Protein AF-0000000075452964 (afdb_homodimer)

Nearest PDB structures (foldseek):
  2h1o-assembly1_A  TM=8.533E-01  e=2.957E-07  Neisseria gonorrhoeae
  2h1c-assembly1_A  TM=8.512E-01  e=3.926E-06  Neisseria gonorrhoeae
  5k8j-assembly1_B  TM=8.376E-01  e=8.429E-06  Caulobacter vibrioides CB15
  8wmm-assembly1_G  TM=7.049E-01  e=5.863E-05  Chryseobacterium
  1o4w-assembly1_A-2  TM=7.006E-01  e=4.586E-04  Archaeoglobus fulgidus

Radius of gyration: 19.54 Å; Cα contacts (8 Å, |Δi|>4): 450; chains: 2; bounding box: 43×62×50 Å

Sequence (272 aa):
MQTIKVVCDTNVISNYLSEKGKPEIKQEVLRIGFEHIAITSVVYMELIRWLSVYKGLTLQQRKAYKDAFNSLKILHLNKEISIRAMENAVKADSVDAADILIATTAMYYDLPLFTDNTKHFKQIKGVKLHTAKKIKMQTIKVVCDTNVISNYLSEKGKPEIKQEVLRIGFEHIAITSVVYMELIRWLSVYKGLTLQQRKAYKDAFNSLKILHLNKEISIRAMENAVKADSVDAADILIATTAMYYDLPLFTDNTKHFKQIKGVKLHTAKKIK

InterPro domains:
  IPR002716 PIN domain [PF01850] (6-125)
  IPR022907 VapC family [MF_00265] (6-131)
  IPR029060 PIN-like domain superfamily [SSF88723] (3-130)
  IPR050556 Type II toxin-antitoxin system RNase [PTHR33653] (4-130)

pLDDT: mean 93.09, std 8.54, range [47.78, 98.88]

Foldseek 3Di:
DQAAAEEEALLLLCLLLDPPHDPLSVVVCVVCDQSNYAYEPLSLVVQVVCLVPDPDDDPVSSVVSNVSSVPHHYQYDDPVLVVVLVVQCVQLVVADSSLSSRQSSCQVVVHAYEYPCVPRNVSRPPHHHDYGDPDD/DQAAAEEEALLLLCLLLDPPHDPLSVVVCVVCDQSNYAYEPLSLVVQVVVLVPDPDDDPVSSVVSNVSSVPHHYQYDDPVLVVVLVVQCVQLVVADSSLSSRQSSCQVVVHAYEDPCVPRNVSRPPHHHDYGDPDD

Secondary structure (DSSP, 8-state):
-----EEEPHHHHHHHHSTT--HHHHHHHHHH-GGGEEEEHHHHHHHHHHHHH--S--HHHHHHHHHHHHHSEEE---HHHHHHHHHHHHHTTTS-HHHHHHHHHHHHTT--EE-S-HHHHTTSTTPPEE------/-----EEEPHHHHHHHHSTT--HHHHHHHHHH-GGGEEEEHHHHHHHHHHHHH--S--HHHHHHHHHHHHHSEEE---HHHHHHHHHHHHHTTTS-HHHHHHHHHHHHTT--EE-S-HHHHTTSTTPPEE------

Solvent-accessible surface area (backbone atoms only — not comparable to full-atom values): 14603 Å² total; per-residue (Å²): 125,78,62,70,63,33,29,41,36,51,66,40,53,54,30,51,73,37,91,85,33,58,63,40,52,39,53,44,47,60,69,67,30,73,74,19,38,26,32,36,42,63,35,50,25,46,49,43,23,47,59,64,66,55,76,91,64,50,72,68,53,48,50,51,51,50,52,54,59,68,68,47,44,71,47,65,47,28,50,67,43,34,54,51,23,44,55,47,23,68,73,21,25,86,45,54,49,67,58,39,47,51,45,34,47,21,45,73,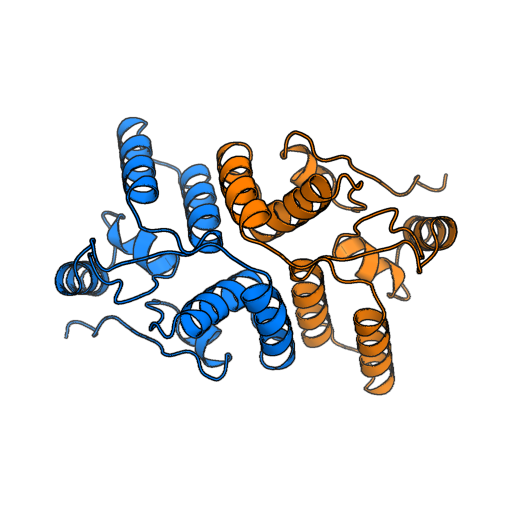71,72,29,33,34,31,39,81,61,56,77,66,52,66,54,40,85,82,54,44,80,35,68,59,65,80,75,126,124,78,61,68,62,33,29,41,36,52,64,41,53,54,29,52,72,37,90,85,32,58,64,37,50,38,51,45,47,60,71,69,30,73,74,18,38,26,31,34,42,62,36,50,26,44,50,44,23,46,58,64,66,54,76,90,63,51,72,68,53,49,49,51,52,50,51,53,60,68,68,46,45,72,47,65,46,27,50,66,44,32,54,51,22,42,55,46,24,67,73,20,24,85,45,54,50,68,60,40,46,51,44,34,46,21,46,73,69,71,30,33,34,30,39,82,60,56,76,66,52,66,54,39,85,82,54,45,78,37,68,59,65,78,75,126

Structure (mmCIF, N/CA/C/O backbone):
data_AF-0000000075452964-model_v1
#
loop_
_entity.id
_entity.type
_entity.pdbx_description
1 polymer 'Ribonuclease VapC'
#
loop_
_atom_site.group_PDB
_atom_site.id
_atom_site.type_symbol
_atom_site.label_atom_id
_atom_site.label_alt_id
_atom_site.label_comp_id
_atom_site.label_asym_id
_atom_site.label_entity_id
_atom_site.label_seq_id
_atom_site.pdbx_PDB_ins_code
_atom_site.Cartn_x
_atom_site.Cartn_y
_atom_site.Cartn_z
_atom_site.occupancy
_atom_site.B_iso_or_equiv
_atom_site.auth_seq_id
_atom_site.auth_comp_id
_atom_site.auth_asym_id
_atom_site.auth_atom_id
_atom_site.pdbx_PDB_model_num
ATOM 1 N N . MET A 1 1 ? -0.052 -13.32 -27.484 1 51.19 1 MET A N 1
ATOM 2 C CA . MET A 1 1 ? 0.191 -12.461 -26.328 1 51.19 1 MET A CA 1
ATOM 3 C C . MET A 1 1 ? -0.362 -13.086 -25.047 1 51.19 1 MET A C 1
ATOM 5 O O . MET A 1 1 ? -1.527 -13.484 -25 1 51.19 1 MET A O 1
ATOM 9 N N . GLN A 1 2 ? 0.441 -13.727 -24.297 1 66.88 2 GLN A N 1
ATOM 10 C CA . GLN A 1 2 ? -0.043 -14.594 -23.219 1 66.88 2 GLN A CA 1
ATOM 11 C C . GLN A 1 2 ? -0.968 -13.828 -22.281 1 66.88 2 GLN A C 1
ATOM 13 O O . GLN A 1 2 ? -0.641 -12.727 -21.828 1 66.88 2 GLN A O 1
ATOM 18 N N . THR A 1 3 ? -2.176 -14.242 -22.516 1 91.5 3 THR A N 1
ATOM 19 C CA . THR A 1 3 ? -3.271 -13.586 -21.828 1 91.5 3 THR A CA 1
ATOM 20 C C . THR A 1 3 ? -3.213 -13.875 -20.328 1 91.5 3 THR A C 1
ATOM 22 O O . THR A 1 3 ? -3.062 -15.031 -19.922 1 91.5 3 THR A O 1
ATOM 25 N N . ILE A 1 4 ? -3.125 -12.875 -19.516 1 96 4 ILE A N 1
ATOM 26 C CA . ILE A 1 4 ? -3.199 -13.016 -18.062 1 96 4 ILE A CA 1
ATOM 27 C C . ILE A 1 4 ? -4.59 -13.5 -17.672 1 96 4 ILE A C 1
ATOM 29 O O . ILE A 1 4 ? -5.602 -12.969 -18.141 1 96 4 ILE A O 1
ATOM 33 N N . LYS A 1 5 ? -4.527 -14.469 -16.75 1 97.31 5 LYS A N 1
ATOM 34 C CA . LYS A 1 5 ? -5.797 -15.07 -16.359 1 97.31 5 LYS A CA 1
ATOM 35 C C . LYS A 1 5 ? -6.137 -14.734 -14.906 1 97.31 5 LYS A C 1
ATOM 37 O O . LYS A 1 5 ? -7.305 -14.781 -14.508 1 97.31 5 LYS A O 1
ATOM 42 N N . VAL A 1 6 ? -5.098 -14.445 -14.109 1 98.25 6 VAL A N 1
ATOM 43 C CA . VAL A 1 6 ? -5.332 -14.25 -12.68 1 98.25 6 VAL A CA 1
ATOM 44 C C . VAL A 1 6 ? -4.277 -13.312 -12.109 1 98.25 6 VAL A C 1
ATOM 46 O O . VAL A 1 6 ? -3.145 -13.266 -12.594 1 98.25 6 VAL A O 1
ATOM 49 N N . VAL A 1 7 ? -4.68 -12.531 -11.172 1 98.56 7 VAL A N 1
ATOM 50 C CA . VAL A 1 7 ? -3.758 -11.781 -10.328 1 98.56 7 VAL A CA 1
ATOM 51 C C . VAL A 1 7 ? -3.496 -12.547 -9.031 1 98.56 7 VAL A C 1
ATOM 53 O O . VAL A 1 7 ? -4.434 -12.945 -8.336 1 98.56 7 VAL A O 1
ATOM 56 N N . CYS A 1 8 ? -2.27 -12.797 -8.711 1 98.19 8 CYS A N 1
ATOM 57 C CA . CYS A 1 8 ? -1.939 -13.578 -7.523 1 98.19 8 CYS A CA 1
ATOM 58 C C . CYS A 1 8 ? -1.511 -12.672 -6.375 1 98.19 8 CYS A C 1
ATOM 60 O O . CYS A 1 8 ? -0.748 -11.727 -6.582 1 98.19 8 CYS A O 1
ATOM 62 N N . ASP A 1 9 ? -2.016 -13 -5.219 1 97.38 9 ASP A N 1
ATOM 63 C CA . ASP A 1 9 ? -1.612 -12.336 -3.982 1 97.38 9 ASP A CA 1
ATOM 64 C C . ASP A 1 9 ? -0.255 -12.844 -3.502 1 97.38 9 ASP A C 1
ATOM 66 O O . ASP A 1 9 ? 0.284 -13.805 -4.055 1 97.38 9 ASP A O 1
ATOM 70 N N . THR A 1 10 ? 0.258 -12.188 -2.539 1 96.06 10 THR A N 1
ATOM 71 C CA . THR A 1 10 ? 1.592 -12.477 -2.023 1 96.06 10 THR A CA 1
ATOM 72 C C . THR A 1 10 ? 1.667 -13.906 -1.497 1 96.06 10 THR A C 1
ATOM 74 O O . THR A 1 10 ? 2.609 -14.641 -1.808 1 96.06 10 THR A O 1
ATOM 77 N N . ASN A 1 11 ? 0.616 -14.305 -0.783 1 93.25 11 ASN A N 1
ATOM 78 C CA . ASN A 1 11 ? 0.645 -15.617 -0.141 1 93.25 11 ASN A CA 1
ATOM 79 C C . ASN A 1 11 ? 0.621 -16.75 -1.168 1 93.25 11 ASN A C 1
ATOM 81 O O . ASN A 1 11 ? 1.124 -17.844 -0.906 1 93.25 11 ASN A O 1
ATOM 85 N N . VAL A 1 12 ? 0.069 -16.484 -2.285 1 95.62 12 VAL A N 1
ATOM 86 C CA . VAL A 1 12 ? 0.037 -17.5 -3.338 1 95.62 12 VAL A CA 1
ATOM 87 C C . VAL A 1 12 ? 1.437 -17.672 -3.918 1 95.62 12 VAL A C 1
ATOM 89 O O . VAL A 1 12 ? 1.916 -18.812 -4.051 1 95.62 12 VAL A O 1
ATOM 92 N N . ILE A 1 13 ? 2.105 -16.609 -4.207 1 94.44 13 ILE A N 1
ATOM 93 C CA . ILE A 1 13 ? 3.42 -16.656 -4.836 1 94.44 13 ILE A CA 1
ATOM 94 C C . ILE A 1 13 ? 4.445 -17.219 -3.854 1 94.44 13 ILE A C 1
ATOM 96 O O . ILE A 1 13 ? 5.238 -18.094 -4.207 1 94.44 13 ILE A O 1
ATOM 100 N N . SER A 1 14 ? 4.418 -16.703 -2.633 1 88.94 14 SER A N 1
ATOM 101 C CA . SER A 1 14 ? 5.359 -17.203 -1.631 1 88.94 14 SER A CA 1
ATOM 102 C C . SER A 1 14 ? 5.16 -18.688 -1.365 1 88.94 14 SER A C 1
ATOM 104 O O . SER A 1 14 ? 6.133 -19.422 -1.197 1 88.94 14 SER A O 1
ATOM 106 N N . ASN A 1 15 ? 3.936 -19.094 -1.351 1 87.94 15 ASN A N 1
ATOM 107 C CA . ASN A 1 15 ? 3.635 -20.5 -1.161 1 87.94 15 ASN A CA 1
ATOM 108 C C . ASN A 1 15 ? 4.133 -21.344 -2.332 1 87.94 15 ASN A C 1
ATOM 110 O O . ASN A 1 15 ? 4.75 -22.391 -2.133 1 87.94 15 ASN A O 1
ATOM 114 N N . TYR A 1 16 ? 3.898 -20.828 -3.439 1 88.75 16 TYR A N 1
ATOM 115 C CA . TYR A 1 16 ? 4.277 -21.547 -4.652 1 88.75 16 TYR A CA 1
ATOM 116 C C . TYR A 1 16 ? 5.789 -21.75 -4.715 1 88.75 16 TYR A C 1
ATOM 118 O O . TYR A 1 16 ? 6.258 -22.828 -5.094 1 88.75 16 TYR A O 1
ATOM 126 N N . LEU A 1 17 ? 6.52 -20.797 -4.246 1 84.38 17 LEU A N 1
ATOM 127 C CA . LEU A 1 17 ? 7.969 -20.828 -4.391 1 84.38 17 LEU A CA 1
ATOM 128 C C . LEU A 1 17 ? 8.625 -21.5 -3.193 1 84.38 17 LEU A C 1
ATOM 130 O O . LEU A 1 17 ? 9.773 -21.938 -3.27 1 84.38 17 LEU A O 1
ATOM 134 N N . SER A 1 18 ? 7.859 -21.562 -2.148 1 81.81 18 SER A N 1
ATOM 135 C CA . SER A 1 18 ? 8.391 -22.188 -0.944 1 81.81 18 SER A CA 1
ATOM 136 C C . SER A 1 18 ? 8.398 -23.719 -1.069 1 81.81 18 SER A C 1
ATOM 138 O O . SER A 1 18 ? 7.469 -24.297 -1.633 1 81.81 18 SER A O 1
ATOM 140 N N . GLU A 1 19 ? 9.398 -24.312 -0.527 1 77.38 19 GLU A N 1
ATOM 141 C CA . GLU A 1 19 ? 9.477 -25.781 -0.524 1 77.38 19 GLU A CA 1
ATOM 142 C C . GLU A 1 19 ? 8.391 -26.375 0.357 1 77.38 19 GLU A C 1
ATOM 144 O O . GLU A 1 19 ? 7.93 -27.5 0.102 1 77.38 19 GLU A O 1
ATOM 149 N N . LYS A 1 20 ? 8.016 -25.672 1.362 1 81.19 20 LYS A N 1
ATOM 150 C CA . LYS A 1 20 ? 7.039 -26.172 2.332 1 81.19 20 LYS A CA 1
ATOM 151 C C . LYS A 1 20 ? 5.641 -25.625 2.025 1 81.19 20 LYS A C 1
ATOM 153 O O . LYS A 1 20 ? 4.758 -25.656 2.887 1 81.19 20 LYS A O 1
ATOM 158 N N . GLY A 1 21 ? 5.492 -25.188 0.834 1 85.94 21 GLY A N 1
ATOM 159 C CA . GLY A 1 21 ? 4.199 -24.609 0.475 1 85.94 21 GLY A CA 1
ATOM 160 C C . GLY A 1 21 ? 3.107 -25.656 0.345 1 85.94 21 GLY A C 1
ATOM 161 O O . GLY A 1 21 ? 3.393 -26.859 0.226 1 85.94 21 GLY A O 1
ATOM 162 N N . LYS A 1 22 ? 1.847 -25.25 0.354 1 91.06 22 LYS A N 1
ATOM 163 C CA . LYS A 1 22 ? 0.683 -26.125 0.206 1 91.06 22 LYS A CA 1
ATOM 164 C C . LYS A 1 22 ? 0.62 -26.719 -1.196 1 91.06 22 LYS A C 1
ATOM 166 O O . LYS A 1 22 ? 0.597 -25.984 -2.189 1 91.06 22 LYS A O 1
ATOM 171 N N . PRO A 1 23 ? 0.482 -27.984 -1.259 1 92.56 23 PRO A N 1
ATOM 172 C CA . PRO A 1 23 ? 0.462 -28.641 -2.568 1 92.56 23 PRO A CA 1
ATOM 173 C C . PRO A 1 23 ? -0.694 -28.156 -3.447 1 92.56 23 PRO A C 1
ATOM 175 O O . PRO A 1 23 ? -0.546 -28.062 -4.668 1 92.56 23 PRO A O 1
ATOM 178 N N . GLU A 1 24 ? -1.746 -27.859 -2.873 1 94.38 24 GLU A N 1
ATOM 179 C CA . GLU A 1 24 ? -2.914 -27.453 -3.646 1 94.38 24 GLU A CA 1
ATOM 180 C C . GLU A 1 24 ? -2.66 -26.141 -4.367 1 94.38 24 GLU A C 1
ATOM 182 O O . GLU A 1 24 ? -3.16 -25.922 -5.473 1 94.38 24 GLU A O 1
ATOM 187 N N . ILE A 1 25 ? -1.95 -25.219 -3.744 1 94.69 25 ILE A N 1
ATOM 188 C CA . ILE A 1 25 ? -1.631 -23.938 -4.363 1 94.69 25 ILE A CA 1
ATOM 189 C C . ILE A 1 25 ? -0.658 -24.156 -5.52 1 94.69 25 ILE A C 1
ATOM 191 O O . ILE A 1 25 ? -0.843 -23.609 -6.605 1 94.69 25 ILE A O 1
ATOM 195 N N . LYS A 1 26 ? 0.317 -24.969 -5.27 1 93.12 26 LYS A N 1
ATOM 196 C CA . LYS A 1 26 ? 1.298 -25.281 -6.305 1 93.12 26 LYS A CA 1
ATOM 197 C C . LYS A 1 26 ? 0.629 -25.906 -7.527 1 93.12 26 LYS A C 1
ATOM 199 O O . LYS A 1 26 ? 0.891 -25.5 -8.664 1 93.12 26 LYS A O 1
ATOM 204 N N . GLN A 1 27 ? -0.195 -26.844 -7.273 1 94 27 GLN A N 1
ATOM 205 C CA . GLN A 1 27 ? -0.896 -27.531 -8.359 1 94 27 GLN A CA 1
ATOM 206 C C . GLN A 1 27 ? -1.783 -26.562 -9.133 1 94 27 GLN A C 1
ATOM 208 O O . GLN A 1 27 ? -1.871 -26.641 -10.359 1 94 27 GLN A O 1
ATOM 213 N N . GLU A 1 28 ? -2.426 -25.688 -8.438 1 95.44 28 GLU A N 1
ATOM 214 C CA . GLU A 1 28 ? -3.324 -24.734 -9.086 1 95.44 28 GLU A CA 1
ATOM 215 C C . GLU A 1 28 ? -2.551 -23.766 -9.961 1 95.44 28 GLU A C 1
ATOM 217 O O . GLU A 1 28 ? -2.994 -23.422 -11.055 1 95.44 28 GLU A O 1
ATOM 222 N N . VAL A 1 29 ? -1.461 -23.281 -9.492 1 94.62 29 VAL A N 1
ATOM 223 C CA . VAL A 1 29 ? -0.616 -22.375 -10.266 1 94.62 29 VAL A CA 1
ATOM 224 C C . VAL A 1 29 ? -0.133 -23.078 -11.531 1 94.62 29 VAL A C 1
ATOM 226 O O . VAL A 1 29 ? -0.115 -22.469 -12.609 1 94.62 29 VAL A O 1
ATOM 229 N N . LEU A 1 30 ? 0.233 -24.344 -11.359 1 93.25 30 LEU A N 1
ATOM 230 C CA . LEU A 1 30 ? 0.683 -25.125 -12.508 1 93.25 30 LEU A CA 1
ATOM 231 C C . LEU A 1 30 ? -0.446 -25.312 -13.516 1 93.25 30 LEU A C 1
ATOM 233 O O . LEU A 1 30 ? -0.224 -25.219 -14.727 1 93.25 30 LEU A O 1
ATOM 237 N N . ARG A 1 31 ? -1.571 -25.531 -12.992 1 95.25 31 ARG A N 1
ATOM 238 C CA . ARG A 1 31 ? -2.74 -25.703 -13.852 1 95.25 31 ARG A CA 1
ATOM 239 C C . ARG A 1 31 ? -3.016 -24.438 -14.648 1 95.25 31 ARG A C 1
ATOM 241 O O . ARG A 1 31 ? -3.316 -24.5 -15.844 1 95.25 31 ARG A O 1
ATOM 248 N N . ILE A 1 32 ? -2.963 -23.266 -14.016 1 95.44 32 ILE A N 1
ATOM 249 C CA . ILE A 1 32 ? -3.209 -21.984 -14.664 1 95.44 32 ILE A CA 1
ATOM 250 C C . ILE A 1 32 ? -2.096 -21.688 -15.664 1 95.44 32 ILE A C 1
ATOM 252 O O . ILE A 1 32 ? -2.359 -21.203 -16.766 1 95.44 32 ILE A O 1
ATOM 256 N N . GLY A 1 33 ? -0.881 -22.047 -15.32 1 94.12 33 GLY A N 1
ATOM 257 C CA . GLY A 1 33 ? 0.297 -21.703 -16.094 1 94.12 33 GLY A CA 1
ATOM 258 C C . GLY A 1 33 ? 0.958 -20.406 -15.625 1 94.12 33 GLY A C 1
ATOM 259 O O . GLY A 1 33 ? 0.314 -19.359 -15.562 1 94.12 33 GLY A O 1
ATOM 260 N N . PHE A 1 34 ? 2.225 -20.5 -15.367 1 91.62 34 PHE A N 1
ATOM 261 C CA . PHE A 1 34 ? 2.992 -19.391 -14.812 1 91.62 34 PHE A CA 1
ATOM 262 C C . PHE A 1 34 ? 2.945 -18.172 -15.75 1 91.62 34 PHE A C 1
ATOM 264 O O . PHE A 1 34 ? 2.939 -17.031 -15.289 1 91.62 34 PHE A O 1
ATOM 271 N N . GLU A 1 35 ? 2.764 -18.438 -17 1 93.25 35 GLU A N 1
ATOM 272 C CA . GLU A 1 35 ? 2.756 -17.375 -18 1 93.25 35 GLU A CA 1
ATOM 273 C C . GLU A 1 35 ? 1.435 -16.609 -17.984 1 93.25 35 GLU A C 1
ATOM 275 O O . GLU A 1 35 ? 1.328 -15.531 -18.578 1 93.25 35 GLU A O 1
ATOM 280 N N . HIS A 1 36 ? 0.437 -17.156 -17.281 1 96.88 36 HIS A N 1
ATOM 281 C CA . HIS A 1 36 ? -0.89 -16.547 -17.25 1 96.88 36 HIS A CA 1
ATOM 282 C C . HIS A 1 36 ? -1.15 -15.867 -15.906 1 96.88 36 HIS A C 1
ATOM 284 O O . HIS A 1 36 ? -2.264 -15.406 -15.648 1 96.88 36 HIS A O 1
ATOM 290 N N . ILE A 1 37 ? -0.085 -15.797 -15.102 1 96.81 37 ILE A N 1
ATOM 291 C CA . ILE A 1 37 ? -0.172 -15.211 -13.766 1 96.81 37 ILE A CA 1
ATOM 292 C C . ILE A 1 37 ? 0.468 -13.828 -13.766 1 96.81 37 ILE A C 1
ATOM 294 O O . ILE A 1 37 ? 1.527 -13.625 -14.359 1 96.81 37 ILE A O 1
ATOM 298 N N . ALA A 1 38 ? -0.257 -12.93 -13.164 1 98.44 38 ALA A N 1
ATOM 299 C CA . ALA A 1 38 ? 0.326 -11.609 -12.914 1 98.44 38 ALA A CA 1
ATOM 300 C C . ALA A 1 38 ? 0.284 -11.266 -11.43 1 98.44 38 ALA A C 1
ATOM 302 O O . ALA A 1 38 ? -0.51 -11.836 -10.68 1 98.44 38 ALA A O 1
ATOM 303 N N . ILE A 1 39 ? 1.195 -10.453 -11.062 1 98.56 39 ILE A N 1
ATOM 304 C CA . ILE A 1 39 ? 1.14 -9.836 -9.742 1 98.56 39 ILE A CA 1
ATOM 305 C C . ILE A 1 39 ? 1.062 -8.312 -9.891 1 98.56 39 ILE A C 1
ATOM 307 O O . ILE A 1 39 ? 1.19 -7.785 -10.992 1 98.56 39 ILE A O 1
ATOM 311 N N . THR A 1 40 ? 0.749 -7.645 -8.82 1 98.81 40 THR A N 1
ATOM 312 C CA . THR A 1 40 ? 0.746 -6.188 -8.805 1 98.81 40 THR A CA 1
ATOM 313 C C . THR A 1 40 ? 2.076 -5.648 -8.289 1 98.81 40 THR A C 1
ATOM 315 O O . THR A 1 40 ? 2.855 -6.387 -7.68 1 98.81 40 THR A O 1
ATOM 318 N N . SER A 1 41 ? 2.312 -4.348 -8.562 1 98.81 41 SER A N 1
ATOM 319 C CA . SER A 1 41 ? 3.516 -3.73 -8.016 1 98.81 41 SER A CA 1
ATOM 320 C C . SER A 1 41 ? 3.541 -3.83 -6.492 1 98.81 41 SER A C 1
ATOM 322 O O . SER A 1 41 ? 4.609 -3.961 -5.895 1 98.81 41 SER A O 1
ATOM 324 N N . VAL A 1 42 ? 2.389 -3.807 -5.867 1 98.81 42 VAL A N 1
ATOM 325 C CA . VAL A 1 42 ? 2.289 -3.938 -4.418 1 98.81 42 VAL A CA 1
ATOM 326 C C . VAL A 1 42 ? 2.771 -5.32 -3.988 1 98.81 42 VAL A C 1
ATOM 328 O O . VAL A 1 42 ? 3.584 -5.441 -3.068 1 98.81 42 VAL A O 1
ATOM 331 N N . VAL A 1 43 ? 2.328 -6.344 -4.656 1 98.56 43 VAL A N 1
ATOM 332 C CA . VAL A 1 43 ? 2.721 -7.711 -4.336 1 98.56 43 VAL A CA 1
ATOM 333 C C . VAL A 1 43 ? 4.227 -7.879 -4.531 1 98.56 43 VAL A C 1
ATOM 335 O O . VAL A 1 43 ? 4.898 -8.516 -3.719 1 98.56 43 VAL A O 1
ATOM 338 N N . TYR A 1 44 ? 4.723 -7.301 -5.59 1 98.5 44 TYR A N 1
ATOM 339 C CA . TYR A 1 44 ? 6.164 -7.363 -5.82 1 98.5 44 TYR A CA 1
ATOM 340 C C . TYR A 1 44 ? 6.93 -6.793 -4.633 1 98.5 44 TYR A C 1
ATOM 342 O O . TYR A 1 44 ? 7.871 -7.414 -4.137 1 98.5 44 TYR A O 1
ATOM 350 N N . MET A 1 45 ? 6.52 -5.621 -4.207 1 98.44 45 MET A N 1
ATOM 351 C CA . MET A 1 45 ? 7.195 -4.965 -3.092 1 98.44 45 MET A CA 1
ATOM 352 C C . MET A 1 45 ? 7.109 -5.816 -1.829 1 98.44 45 MET A C 1
ATOM 354 O O . MET A 1 45 ? 8.078 -5.91 -1.072 1 98.44 45 MET A O 1
ATOM 358 N N . GLU A 1 46 ? 6.008 -6.445 -1.633 1 97.81 46 GLU A N 1
ATOM 359 C CA . GLU A 1 46 ? 5.828 -7.309 -0.469 1 97.81 46 GLU A CA 1
ATOM 360 C C . GLU A 1 46 ? 6.711 -8.547 -0.561 1 97.81 4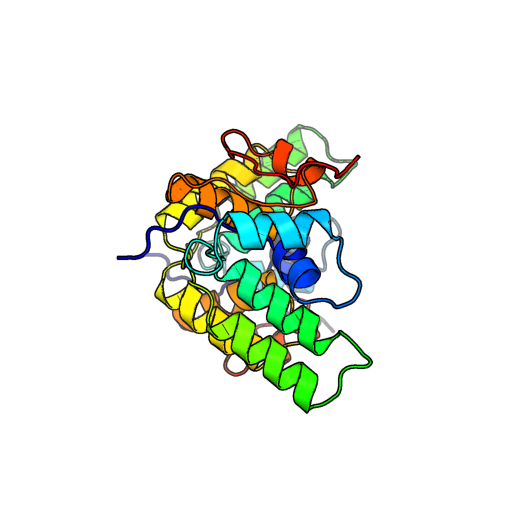6 GLU A C 1
ATOM 362 O O . GLU A 1 46 ? 7.242 -9.016 0.45 1 97.81 46 GLU A O 1
ATOM 367 N N . LEU A 1 47 ? 6.848 -9.094 -1.705 1 96.5 47 LEU A N 1
ATOM 368 C CA . LEU A 1 47 ? 7.695 -10.266 -1.908 1 96.5 47 LEU A CA 1
ATOM 369 C C . LEU A 1 47 ? 9.164 -9.922 -1.669 1 96.5 47 LEU A C 1
ATOM 371 O O . LEU A 1 47 ? 9.898 -10.711 -1.071 1 96.5 47 LEU A O 1
ATOM 375 N N . ILE A 1 48 ? 9.57 -8.734 -2.148 1 96.19 48 ILE A N 1
ATOM 376 C CA . ILE A 1 48 ? 10.938 -8.281 -1.929 1 96.19 48 ILE A CA 1
ATOM 377 C C . ILE A 1 48 ? 11.203 -8.164 -0.43 1 96.19 48 ILE A C 1
ATOM 379 O O . ILE A 1 48 ? 12.234 -8.633 0.06 1 96.19 48 ILE A O 1
ATOM 383 N N . ARG A 1 49 ? 10.297 -7.578 0.245 1 95.5 49 ARG A N 1
ATOM 384 C CA . ARG A 1 49 ? 10.453 -7.449 1.69 1 95.5 49 ARG A CA 1
ATOM 385 C C . ARG A 1 49 ? 10.492 -8.812 2.361 1 95.5 49 ARG A C 1
ATOM 387 O O . ARG A 1 49 ? 11.297 -9.055 3.26 1 95.5 49 ARG A O 1
ATOM 394 N N . TRP A 1 50 ? 9.625 -9.656 1.954 1 92.94 50 TRP A N 1
ATOM 395 C CA . TRP A 1 50 ? 9.57 -11.016 2.49 1 92.94 50 TRP A CA 1
ATOM 396 C C . TRP A 1 50 ? 10.914 -11.719 2.316 1 92.94 50 TRP A C 1
ATOM 398 O O . TRP A 1 50 ? 11.422 -12.344 3.252 1 92.94 50 TRP A O 1
ATOM 408 N N . LEU A 1 51 ? 11.422 -11.578 1.167 1 91 51 LEU A N 1
ATOM 409 C CA . LEU A 1 51 ? 12.711 -12.203 0.863 1 91 51 LEU A CA 1
ATOM 410 C C . LEU A 1 51 ? 13.805 -11.656 1.77 1 91 51 LEU A C 1
ATOM 412 O O . LEU A 1 51 ? 14.711 -12.398 2.17 1 91 51 LEU A O 1
ATOM 416 N N . SER A 1 52 ? 13.703 -10.422 2.082 1 90.56 52 SER A N 1
ATOM 417 C CA . SER A 1 52 ? 14.727 -9.773 2.9 1 90.56 52 SER A CA 1
ATOM 418 C C . SER A 1 52 ? 14.664 -10.258 4.344 1 90.56 52 SER A C 1
ATOM 420 O O . SER A 1 52 ? 15.688 -10.312 5.031 1 90.56 52 SER A O 1
ATOM 422 N N . VAL A 1 53 ? 13.484 -10.57 4.754 1 84.62 53 VAL A N 1
ATOM 423 C CA . VAL A 1 53 ? 13.289 -10.914 6.156 1 84.62 53 VAL A CA 1
ATOM 424 C C . VAL A 1 53 ? 13.422 -12.422 6.348 1 84.62 53 VAL A C 1
ATOM 426 O O . VAL A 1 53 ? 13.703 -12.898 7.449 1 84.62 53 VAL A O 1
ATOM 429 N N . TYR A 1 54 ? 13.094 -13.125 5.289 1 79.56 54 TYR A N 1
ATOM 430 C CA . TYR A 1 54 ? 13.133 -14.586 5.371 1 79.56 54 TYR A CA 1
ATOM 431 C C . TYR A 1 54 ? 14.555 -15.078 5.621 1 79.56 54 TYR A C 1
ATOM 433 O O . TYR A 1 54 ? 15.461 -14.805 4.832 1 79.56 54 TYR A O 1
ATOM 441 N N . LYS A 1 55 ? 14.688 -15.727 6.738 1 78.06 55 LYS A N 1
ATOM 442 C CA . LYS A 1 55 ? 15.984 -16.266 7.152 1 78.06 55 LYS A CA 1
ATOM 443 C C . LYS A 1 55 ? 16.156 -17.703 6.703 1 78.06 55 LYS A C 1
ATOM 445 O O . LYS A 1 55 ? 15.172 -18.375 6.375 1 78.06 55 LYS A O 1
ATOM 450 N N . GLY A 1 56 ? 17.375 -18.141 6.48 1 82.75 56 GLY A N 1
ATOM 451 C CA . GLY A 1 56 ? 17.672 -19.531 6.234 1 82.75 56 GLY A CA 1
ATOM 452 C C . GLY A 1 56 ? 17.859 -19.859 4.766 1 82.75 56 GLY A C 1
ATOM 453 O O . GLY A 1 56 ? 17.859 -21.016 4.367 1 82.75 56 GLY A O 1
ATOM 454 N N . LEU A 1 57 ? 17.797 -18.844 3.936 1 84.44 57 LEU A N 1
ATOM 455 C CA . LEU A 1 57 ? 18.047 -19.062 2.512 1 84.44 57 LEU A CA 1
ATOM 456 C C . LEU A 1 57 ? 19.516 -18.844 2.168 1 84.44 57 LEU A C 1
ATOM 458 O O . LEU A 1 57 ? 20.141 -17.922 2.707 1 84.44 57 LEU A O 1
ATOM 462 N N . THR A 1 58 ? 19.938 -19.719 1.367 1 88.56 58 THR A N 1
ATOM 463 C CA . THR A 1 58 ? 21.266 -19.5 0.817 1 88.56 58 THR A CA 1
ATOM 464 C C . THR A 1 58 ? 21.25 -18.344 -0.184 1 88.56 58 THR A C 1
ATOM 466 O O . THR A 1 58 ? 20.188 -17.891 -0.6 1 88.56 58 THR A O 1
ATOM 469 N N . LEU A 1 59 ? 22.438 -17.875 -0.52 1 89.88 59 LEU A N 1
ATOM 470 C CA . LEU A 1 59 ? 22.547 -16.812 -1.521 1 89.88 59 LEU A CA 1
ATOM 471 C C . LEU A 1 59 ? 21.969 -17.266 -2.857 1 89.88 59 LEU A C 1
ATOM 473 O O . LEU A 1 59 ? 21.344 -16.484 -3.561 1 89.88 59 LEU A O 1
ATOM 477 N N . GLN A 1 60 ? 22.203 -18.516 -3.111 1 91.88 60 GLN A N 1
ATOM 478 C CA . GLN A 1 60 ? 21.703 -19.062 -4.363 1 91.88 60 GLN A CA 1
ATOM 479 C C . GLN A 1 60 ? 20.172 -19.141 -4.367 1 91.88 60 GLN A C 1
ATOM 481 O O . GLN A 1 60 ? 19.547 -18.844 -5.375 1 91.88 60 GLN A O 1
ATOM 486 N N . GLN A 1 61 ? 19.625 -19.5 -3.295 1 88.75 61 GLN A N 1
ATOM 487 C CA . GLN A 1 61 ? 18.172 -19.578 -3.162 1 88.75 61 GLN A CA 1
ATOM 488 C C . GLN A 1 61 ? 17.531 -18.203 -3.26 1 88.75 61 GLN A C 1
ATOM 490 O O . GLN A 1 61 ? 16.5 -18.031 -3.922 1 88.75 61 GLN A O 1
ATOM 495 N N . ARG A 1 62 ? 18.188 -17.297 -2.658 1 90.12 62 ARG A N 1
ATOM 496 C CA . ARG A 1 62 ? 17.703 -15.914 -2.686 1 90.12 62 ARG A CA 1
ATOM 497 C C . ARG A 1 62 ? 17.703 -15.367 -4.105 1 90.12 62 ARG A C 1
ATOM 499 O O . ARG A 1 62 ? 16.734 -14.711 -4.52 1 90.12 62 ARG A O 1
ATOM 506 N N . LYS A 1 63 ? 18.734 -15.656 -4.754 1 92 63 LYS A N 1
ATOM 507 C CA . LYS A 1 63 ? 18.828 -15.219 -6.145 1 92 63 LYS A CA 1
ATOM 508 C C . LYS A 1 63 ? 17.75 -15.875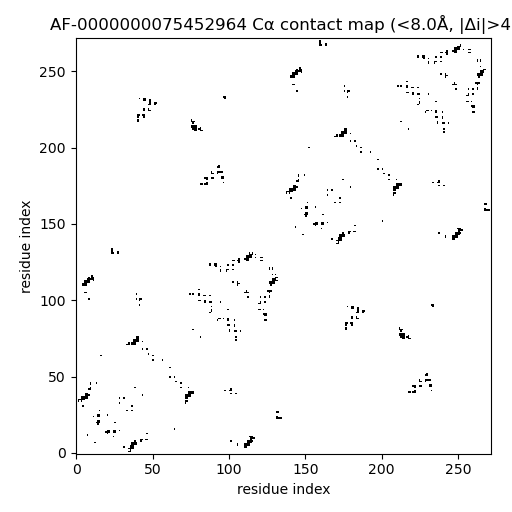 -7.004 1 92 63 LYS A C 1
ATOM 510 O O . LYS A 1 63 ? 17.172 -15.234 -7.879 1 92 63 LYS A O 1
ATOM 515 N N . ALA A 1 64 ? 17.5 -17.078 -6.742 1 90.94 64 ALA A N 1
ATOM 516 C CA . ALA A 1 64 ? 16.484 -17.797 -7.5 1 90.94 64 ALA A CA 1
ATOM 517 C C . ALA A 1 64 ? 15.102 -17.203 -7.266 1 90.94 64 ALA A C 1
ATOM 519 O O . ALA A 1 64 ? 14.312 -17.062 -8.203 1 90.94 64 ALA A O 1
ATOM 520 N N . TYR A 1 65 ? 14.828 -16.875 -6.035 1 91.19 65 TYR A N 1
ATOM 521 C CA . TYR A 1 65 ? 13.555 -16.234 -5.711 1 91.19 65 TYR A CA 1
ATOM 522 C C . TYR A 1 65 ? 13.422 -14.891 -6.406 1 91.19 65 TYR A C 1
ATOM 524 O O . TYR A 1 65 ? 12.391 -14.594 -7 1 91.19 65 TYR A O 1
ATOM 532 N N . LYS A 1 66 ? 14.461 -14.148 -6.375 1 91.88 66 LYS A N 1
ATOM 533 C CA . LYS A 1 66 ? 14.438 -12.828 -6.996 1 91.88 66 LYS A CA 1
ATOM 534 C C . LYS A 1 66 ? 14.227 -12.93 -8.5 1 91.88 66 LYS A C 1
ATOM 536 O O . LYS A 1 66 ? 13.461 -12.148 -9.078 1 91.88 66 LYS A O 1
ATOM 541 N N . ASP A 1 67 ? 14.875 -13.898 -9.07 1 93.44 67 ASP A N 1
ATOM 542 C CA . ASP A 1 67 ? 14.719 -14.117 -10.508 1 93.44 67 ASP A CA 1
ATOM 543 C C . ASP A 1 67 ? 13.281 -14.508 -10.844 1 93.44 67 ASP A C 1
ATOM 545 O O . ASP A 1 67 ? 12.734 -14.07 -11.859 1 93.44 67 ASP A O 1
ATOM 549 N N . ALA A 1 68 ? 12.695 -15.312 -10 1 92.19 68 ALA A N 1
ATOM 550 C CA . ALA A 1 68 ? 11.305 -15.727 -10.195 1 92.19 68 ALA A CA 1
ATOM 551 C C . ALA A 1 68 ? 10.359 -14.531 -10.086 1 92.19 68 ALA A C 1
ATOM 553 O O . ALA A 1 68 ? 9.461 -14.375 -10.914 1 92.19 68 ALA A O 1
ATOM 554 N N . PHE A 1 69 ? 10.633 -13.68 -9.102 1 93.5 69 PHE A N 1
ATOM 555 C CA . PHE A 1 69 ? 9.812 -12.484 -8.93 1 93.5 69 PHE A CA 1
ATOM 556 C C . PHE A 1 69 ? 9.898 -11.586 -10.156 1 93.5 69 PHE A C 1
ATOM 558 O O . PHE A 1 69 ? 8.883 -11.07 -10.625 1 93.5 69 PHE A O 1
ATOM 565 N N . ASN A 1 70 ? 11.094 -11.5 -10.727 1 93.62 70 ASN A N 1
ATOM 566 C CA . ASN A 1 70 ? 11.344 -10.609 -11.852 1 93.62 70 ASN A CA 1
ATOM 567 C C . ASN A 1 70 ? 10.75 -11.148 -13.141 1 93.62 70 ASN A C 1
ATOM 569 O O . ASN A 1 70 ? 10.586 -10.414 -14.117 1 93.62 70 ASN A O 1
ATOM 573 N N . SER A 1 71 ? 10.43 -12.398 -13.156 1 94.06 71 SER A N 1
ATOM 574 C CA . SER A 1 71 ? 9.914 -13.023 -14.367 1 94.06 71 SER A CA 1
ATOM 575 C C . SER A 1 71 ? 8.391 -12.938 -14.422 1 94.06 71 SER A C 1
ATOM 577 O O . SER A 1 71 ? 7.793 -13.188 -15.469 1 94.06 71 SER A O 1
ATOM 579 N N . LEU A 1 72 ? 7.777 -12.555 -13.367 1 94.88 72 LEU A N 1
ATOM 580 C CA . LEU A 1 72 ? 6.324 -12.445 -13.328 1 94.88 72 LEU A CA 1
ATOM 581 C C . LEU A 1 72 ? 5.855 -11.164 -14.023 1 94.88 72 LEU A C 1
ATOM 583 O O . LEU A 1 72 ? 6.559 -10.156 -14.008 1 94.88 72 LEU A O 1
ATOM 587 N N . LYS A 1 73 ? 4.676 -11.266 -14.617 1 97.12 73 LYS A N 1
ATOM 588 C CA . LYS A 1 73 ? 4.062 -10.062 -15.18 1 97.12 73 LYS A CA 1
ATOM 589 C C . LYS A 1 73 ? 3.564 -9.133 -14.086 1 97.12 73 LYS A C 1
ATOM 591 O O . LYS A 1 73 ? 2.891 -9.57 -13.148 1 97.12 73 LYS A O 1
ATOM 596 N N . ILE A 1 74 ? 3.904 -7.82 -14.258 1 98.25 74 ILE A N 1
ATOM 597 C CA . ILE A 1 74 ? 3.555 -6.844 -13.234 1 98.25 74 ILE A CA 1
ATOM 598 C C . ILE A 1 74 ? 2.439 -5.934 -13.75 1 98.25 74 ILE A C 1
ATOM 600 O O . ILE A 1 74 ? 2.561 -5.34 -14.82 1 98.25 74 ILE A O 1
ATOM 604 N N . LEU A 1 75 ? 1.39 -5.879 -13.062 1 98.69 75 LEU A N 1
ATOM 605 C CA . LEU A 1 75 ? 0.36 -4.871 -13.289 1 98.69 75 LEU A CA 1
ATOM 606 C C . LEU A 1 75 ? 0.608 -3.637 -12.422 1 98.69 75 LEU A C 1
ATOM 608 O O . LEU A 1 75 ? 0.472 -3.691 -11.203 1 98.69 75 LEU A O 1
ATOM 612 N N . HIS A 1 76 ? 0.94 -2.535 -13.102 1 98.81 76 HIS A N 1
ATOM 613 C CA . HIS A 1 76 ? 1.278 -1.296 -12.406 1 98.81 76 HIS A CA 1
ATOM 614 C C . HIS A 1 76 ? 0.022 -0.555 -11.961 1 98.81 76 HIS A C 1
ATOM 616 O O . HIS A 1 76 ? -1.041 -0.706 -12.57 1 98.81 76 HIS A O 1
ATOM 622 N N . LEU A 1 77 ? 0.186 0.172 -10.844 1 98.81 77 LEU A N 1
ATOM 623 C CA . LEU A 1 77 ? -0.876 1.074 -10.414 1 98.81 77 LEU A CA 1
ATOM 624 C C . LEU A 1 77 ? -1.045 2.225 -11.398 1 98.81 77 LEU A C 1
ATOM 626 O O . LEU A 1 77 ? -0.142 2.508 -12.195 1 98.81 77 LEU A O 1
ATOM 630 N N . ASN A 1 78 ? -2.248 2.822 -11.367 1 98.75 78 ASN A N 1
ATOM 631 C CA . ASN A 1 78 ? -2.533 4.039 -12.125 1 98.75 78 ASN A CA 1
ATOM 632 C C . ASN A 1 78 ? -3.559 4.914 -11.406 1 98.75 78 ASN A C 1
ATOM 634 O O . ASN A 1 78 ? -4.031 4.566 -10.32 1 98.75 78 ASN A O 1
ATOM 638 N N . LYS A 1 79 ? -3.807 6.051 -12.023 1 98.69 79 LYS A N 1
ATOM 639 C CA . LYS A 1 79 ? -4.672 7.016 -11.352 1 98.69 79 LYS A CA 1
ATOM 640 C C . LYS A 1 79 ? -6.062 6.43 -11.102 1 98.69 79 LYS A C 1
ATOM 642 O O . LYS A 1 79 ? -6.648 6.633 -10.039 1 98.69 79 LYS A O 1
ATOM 647 N N . GLU A 1 80 ? -6.574 5.75 -12.047 1 98.81 80 GLU A N 1
ATOM 648 C CA . GLU A 1 80 ? -7.902 5.172 -11.906 1 98.81 80 GLU A CA 1
ATOM 649 C C . GLU A 1 80 ? -7.934 4.129 -10.789 1 98.81 80 GLU A C 1
ATOM 651 O O . GLU A 1 80 ? -8.859 4.102 -9.984 1 98.81 80 GLU A O 1
ATOM 656 N N . ILE A 1 81 ? -6.938 3.268 -10.75 1 98.88 81 ILE A N 1
ATOM 657 C CA . ILE A 1 81 ? -6.82 2.285 -9.68 1 98.88 81 ILE A CA 1
ATOM 658 C C . ILE A 1 81 ? -6.727 3 -8.328 1 98.88 81 ILE A C 1
ATOM 660 O O . ILE A 1 81 ? -7.367 2.59 -7.359 1 98.88 81 ILE A O 1
ATOM 664 N N . SER A 1 82 ? -5.957 4.035 -8.305 1 98.81 82 SER A N 1
ATOM 665 C CA . SER A 1 82 ? -5.777 4.836 -7.098 1 98.81 82 SER A CA 1
ATOM 666 C C . SER A 1 82 ? -7.105 5.391 -6.598 1 98.81 82 SER A C 1
ATOM 668 O O . SER A 1 82 ? -7.441 5.246 -5.422 1 98.81 82 SER A O 1
ATOM 670 N N . ILE A 1 83 ? -7.883 5.926 -7.445 1 98.69 83 ILE A N 1
ATOM 671 C CA . ILE A 1 83 ? -9.164 6.539 -7.105 1 98.69 83 ILE A CA 1
ATOM 672 C C . ILE A 1 83 ? -10.148 5.465 -6.656 1 98.69 83 ILE A C 1
ATOM 674 O O . ILE A 1 83 ? -10.781 5.598 -5.605 1 98.69 83 ILE A O 1
ATOM 678 N N . ARG A 1 84 ? -10.227 4.414 -7.375 1 98.75 84 ARG A N 1
ATOM 679 C CA . ARG A 1 84 ? -11.141 3.324 -7.035 1 98.75 84 ARG A CA 1
ATOM 680 C C . ARG A 1 84 ? -10.75 2.678 -5.711 1 98.75 84 ARG A C 1
ATOM 682 O O . ARG A 1 84 ? -11.609 2.238 -4.949 1 98.75 84 ARG A O 1
ATOM 689 N N . ALA A 1 85 ? -9.484 2.59 -5.492 1 98.88 85 ALA A N 1
ATOM 690 C CA . ALA A 1 85 ? -9.008 2.014 -4.238 1 98.88 85 ALA A CA 1
ATOM 691 C C . ALA A 1 85 ? -9.461 2.85 -3.045 1 98.88 85 ALA A C 1
ATOM 693 O O . ALA A 1 85 ? -9.844 2.305 -2.006 1 98.88 85 ALA A O 1
ATOM 694 N N . MET A 1 86 ? -9.398 4.121 -3.176 1 98.62 86 MET A N 1
ATOM 695 C CA . MET A 1 86 ? -9.891 4.98 -2.104 1 98.62 86 MET A CA 1
ATOM 696 C C . MET A 1 86 ? -11.367 4.73 -1.835 1 98.62 86 MET A C 1
ATOM 698 O O . MET A 1 86 ? -11.789 4.664 -0.679 1 98.62 86 MET A O 1
ATOM 702 N N . GLU A 1 87 ? -12.102 4.57 -2.877 1 98.31 87 GLU A N 1
ATOM 703 C CA . GLU A 1 87 ? -13.523 4.285 -2.74 1 98.31 87 GLU A CA 1
ATOM 704 C C . GLU A 1 87 ? -13.758 2.941 -2.057 1 98.31 87 GLU A C 1
ATOM 706 O O . GLU A 1 87 ? -14.625 2.82 -1.191 1 98.31 87 GLU A O 1
ATOM 711 N N . ASN A 1 88 ? -13.055 1.977 -2.449 1 98.56 88 ASN A N 1
ATOM 712 C CA . ASN A 1 88 ? -13.172 0.649 -1.857 1 98.56 88 ASN A CA 1
ATOM 713 C C . ASN A 1 88 ? -12.781 0.655 -0.383 1 98.56 88 ASN A C 1
ATOM 715 O O . ASN A 1 88 ? -13.344 -0.092 0.418 1 98.56 88 ASN A O 1
ATOM 719 N N . ALA A 1 89 ? -11.797 1.491 0.008 1 97.94 89 ALA A N 1
ATOM 720 C CA . ALA A 1 89 ? -11.336 1.573 1.392 1 97.94 89 ALA A CA 1
ATOM 721 C C . ALA A 1 89 ? -12.445 2.09 2.309 1 97.94 89 ALA A C 1
ATOM 723 O O . ALA A 1 89 ? -12.539 1.68 3.467 1 97.94 89 ALA A O 1
ATOM 724 N N . VAL A 1 90 ? -13.266 2.979 1.767 1 96.56 90 VAL A N 1
ATOM 725 C CA . VAL A 1 90 ? -14.367 3.525 2.551 1 96.56 90 VAL A CA 1
ATOM 726 C C . VAL A 1 90 ? -15.398 2.432 2.828 1 96.56 90 VAL A C 1
ATOM 728 O O . VAL A 1 90 ? -15.945 2.35 3.93 1 96.56 90 VAL A O 1
ATOM 731 N N . LYS A 1 91 ? -15.602 1.562 1.857 1 96.69 91 LYS A N 1
ATOM 732 C CA . LYS A 1 91 ? -16.594 0.501 1.962 1 96.69 91 LYS A CA 1
ATOM 733 C C . LYS A 1 91 ? -16.062 -0.684 2.758 1 96.69 91 LYS A C 1
ATOM 735 O O . LYS A 1 91 ? -16.812 -1.348 3.477 1 96.69 91 LYS A O 1
ATOM 740 N N . ALA A 1 92 ? -14.844 -0.974 2.572 1 97 92 ALA A N 1
ATOM 741 C CA . ALA A 1 92 ? -14.133 -2.031 3.289 1 97 92 ALA A CA 1
ATOM 742 C C . ALA A 1 92 ? -13.102 -1.448 4.25 1 97 92 ALA A C 1
ATOM 744 O O . ALA A 1 92 ? -11.906 -1.722 4.125 1 97 92 ALA A O 1
ATOM 745 N N . ASP A 1 93 ? -13.586 -0.8 5.32 1 95.44 93 ASP A N 1
ATOM 746 C CA . ASP A 1 93 ? -12.75 0.124 6.078 1 95.44 93 ASP A CA 1
ATOM 747 C C . ASP A 1 93 ? -11.906 -0.62 7.109 1 95.44 93 ASP A C 1
ATOM 749 O O . ASP A 1 93 ? -11.07 -0.016 7.789 1 95.44 93 ASP A O 1
ATOM 753 N N . SER A 1 94 ? -12.055 -1.97 7.203 1 94.62 94 SER A N 1
ATOM 754 C CA . SER A 1 94 ? -11.203 -2.752 8.094 1 94.62 94 SER A CA 1
ATOM 755 C C . SER A 1 94 ? -10.023 -3.355 7.348 1 94.62 94 SER A C 1
ATOM 757 O O . SER A 1 94 ? -9.078 -3.857 7.969 1 94.62 94 SER A O 1
ATOM 759 N N . VAL A 1 95 ? -10.055 -3.307 6.047 1 96.06 95 VAL A N 1
ATOM 760 C CA . VAL A 1 95 ? -9.031 -3.938 5.211 1 96.06 95 VAL A CA 1
ATOM 761 C C . VAL A 1 95 ? -7.84 -3 5.059 1 96.06 95 VAL A C 1
ATOM 763 O O . VAL A 1 95 ? -8.008 -1.787 4.91 1 96.06 95 VAL A O 1
ATOM 766 N N . ASP A 1 96 ? -6.664 -3.553 5.039 1 96.31 96 ASP A N 1
ATOM 767 C CA . ASP A 1 96 ? -5.473 -2.715 4.953 1 96.31 96 ASP A CA 1
ATOM 768 C C . ASP A 1 96 ? -5.277 -2.174 3.539 1 96.31 96 ASP A C 1
ATOM 770 O O . ASP A 1 96 ? -5.828 -2.719 2.58 1 96.31 96 ASP A O 1
ATOM 774 N N . ALA A 1 97 ? -4.496 -1.132 3.402 1 98.12 97 ALA A N 1
ATOM 775 C CA . ALA A 1 97 ? -4.32 -0.395 2.154 1 98.12 97 ALA A CA 1
ATOM 776 C C . ALA A 1 97 ? -3.73 -1.291 1.067 1 98.12 97 ALA A C 1
ATOM 778 O O . ALA A 1 97 ? -4.137 -1.218 -0.094 1 98.12 97 ALA A O 1
ATOM 779 N N . ALA A 1 98 ? -2.789 -2.129 1.426 1 98.06 98 ALA A N 1
ATOM 780 C CA . ALA A 1 98 ? -2.154 -3.014 0.452 1 98.06 98 ALA A CA 1
ATOM 781 C C . ALA A 1 98 ? -3.17 -3.969 -0.168 1 98.06 98 ALA A C 1
ATOM 783 O O . ALA A 1 98 ? -3.244 -4.098 -1.392 1 98.06 98 ALA A O 1
ATOM 784 N N . ASP A 1 99 ? -3.979 -4.559 0.629 1 97.81 99 ASP A N 1
ATOM 785 C CA . ASP A 1 99 ? -4.988 -5.496 0.149 1 97.81 99 ASP A CA 1
ATOM 786 C C . ASP A 1 99 ? -6.031 -4.789 -0.712 1 97.81 99 ASP A C 1
ATOM 788 O O . ASP A 1 99 ? -6.48 -5.328 -1.725 1 97.81 99 ASP A O 1
ATOM 792 N N . ILE A 1 100 ? -6.367 -3.6 -0.331 1 98.62 100 ILE A N 1
ATOM 793 C CA . ILE A 1 100 ? -7.312 -2.809 -1.111 1 98.62 100 ILE A CA 1
ATOM 794 C C . ILE A 1 100 ? -6.734 -2.535 -2.498 1 98.62 100 ILE A C 1
ATOM 796 O O . ILE A 1 100 ? -7.418 -2.703 -3.508 1 98.62 100 ILE A O 1
ATOM 800 N N . LEU A 1 101 ? -5.473 -2.127 -2.564 1 98.81 101 LEU A N 1
ATOM 801 C CA . LEU A 1 101 ? -4.828 -1.819 -3.836 1 98.81 101 LEU A CA 1
ATOM 802 C C . LEU A 1 101 ? -4.715 -3.068 -4.703 1 98.81 101 LEU A C 1
ATOM 804 O O . LEU A 1 101 ? -4.949 -3.014 -5.914 1 98.81 101 LEU A O 1
ATOM 808 N N . ILE A 1 102 ? -4.398 -4.164 -4.094 1 98.75 102 ILE A N 1
ATOM 809 C CA . ILE A 1 102 ? -4.254 -5.422 -4.816 1 98.75 102 ILE A CA 1
ATOM 810 C C . ILE A 1 102 ? -5.594 -5.836 -5.414 1 98.75 102 ILE A C 1
ATOM 812 O O . ILE A 1 102 ? -5.691 -6.102 -6.617 1 98.75 102 ILE A O 1
ATOM 816 N N . ALA A 1 103 ? -6.602 -5.836 -4.617 1 98.62 103 ALA A N 1
ATOM 817 C CA . ALA A 1 103 ? -7.934 -6.227 -5.07 1 98.62 103 ALA A CA 1
ATOM 818 C C . ALA A 1 103 ? -8.453 -5.266 -6.137 1 98.62 103 ALA A C 1
ATOM 820 O O . ALA A 1 103 ? -9.016 -5.691 -7.145 1 98.62 103 ALA A O 1
ATOM 821 N N . THR A 1 104 ? -8.266 -3.984 -5.895 1 98.88 104 THR A N 1
ATOM 822 C CA . THR A 1 104 ? -8.734 -2.977 -6.84 1 98.88 104 THR A CA 1
ATOM 823 C C . THR A 1 104 ? -8.039 -3.129 -8.188 1 98.88 104 THR A C 1
ATOM 825 O O . THR A 1 104 ? -8.648 -2.932 -9.234 1 98.88 104 THR A O 1
ATOM 828 N N . THR A 1 105 ? -6.746 -3.457 -8.164 1 98.81 105 THR A N 1
ATOM 829 C CA . THR A 1 105 ? -6.008 -3.678 -9.406 1 98.81 105 THR A CA 1
ATOM 830 C C . THR A 1 105 ? -6.586 -4.863 -10.172 1 98.81 105 THR A C 1
ATOM 832 O O . THR A 1 105 ? -6.805 -4.777 -11.383 1 98.81 105 THR A O 1
ATOM 835 N N . ALA A 1 106 ? -6.859 -5.957 -9.453 1 98.69 106 ALA A N 1
ATOM 836 C CA . ALA A 1 106 ? -7.488 -7.105 -10.102 1 98.69 106 ALA A CA 1
ATOM 837 C C . ALA A 1 106 ? -8.82 -6.723 -10.727 1 98.69 106 ALA A C 1
ATOM 839 O O . ALA A 1 106 ? -9.109 -7.082 -11.867 1 98.69 106 ALA A O 1
ATOM 840 N N . MET A 1 107 ? -9.609 -5.988 -10.031 1 98.62 107 MET A N 1
ATOM 841 C CA . MET A 1 107 ? -10.922 -5.547 -10.5 1 98.62 107 MET A CA 1
ATOM 842 C C . MET A 1 107 ? -10.789 -4.652 -11.727 1 98.62 107 MET A C 1
ATOM 844 O O . MET A 1 107 ? -11.57 -4.762 -12.672 1 98.62 107 MET A O 1
ATOM 848 N N . TYR A 1 108 ? -9.812 -3.752 -11.68 1 98.62 108 TYR A N 1
ATOM 849 C CA . TYR A 1 108 ? -9.578 -2.82 -12.781 1 98.62 108 TYR A CA 1
ATOM 850 C C . TYR A 1 108 ? -9.336 -3.566 -14.086 1 98.62 108 TYR A C 1
ATOM 852 O O . TYR A 1 108 ? -9.805 -3.15 -15.148 1 98.62 108 TYR A O 1
ATOM 860 N N . TYR A 1 109 ? -8.641 -4.637 -14.016 1 98.25 109 TYR A N 1
ATOM 861 C CA . TYR A 1 109 ? -8.289 -5.406 -15.203 1 98.25 109 TYR A CA 1
ATOM 862 C C . TYR A 1 109 ? -9.305 -6.523 -15.445 1 98.25 109 TYR A C 1
ATOM 864 O O . TYR A 1 109 ? -9.117 -7.355 -16.328 1 98.25 109 TYR A O 1
ATOM 872 N N . ASP A 1 110 ? -10.312 -6.574 -14.633 1 98.19 110 ASP A N 1
ATOM 873 C CA . ASP A 1 110 ? -11.359 -7.586 -14.719 1 98.19 110 ASP A CA 1
ATOM 874 C C . ASP A 1 110 ? -10.766 -8.992 -14.641 1 98.19 110 ASP A C 1
ATOM 876 O O . ASP A 1 110 ? -11.062 -9.844 -15.484 1 98.19 110 ASP A O 1
ATOM 880 N N . LEU A 1 111 ? -9.875 -9.195 -13.703 1 98.5 111 LEU A N 1
ATOM 881 C CA . LEU A 1 111 ? -9.227 -10.477 -13.453 1 98.5 111 LEU A CA 1
ATOM 882 C C . LEU A 1 111 ? -9.562 -11 -12.062 1 98.5 111 LEU A C 1
ATOM 884 O O . LEU A 1 111 ? -9.734 -10.219 -11.125 1 98.5 111 LEU A O 1
ATOM 888 N N . PRO A 1 112 ? -9.68 -12.305 -11.914 1 98.31 112 PRO A N 1
ATOM 889 C CA . PRO A 1 112 ? -9.82 -12.852 -10.555 1 98.31 112 PRO A CA 1
ATOM 890 C C . PRO A 1 112 ? -8.547 -12.695 -9.727 1 98.31 112 PRO A C 1
ATOM 892 O O . PRO A 1 112 ? -7.445 -12.656 -10.273 1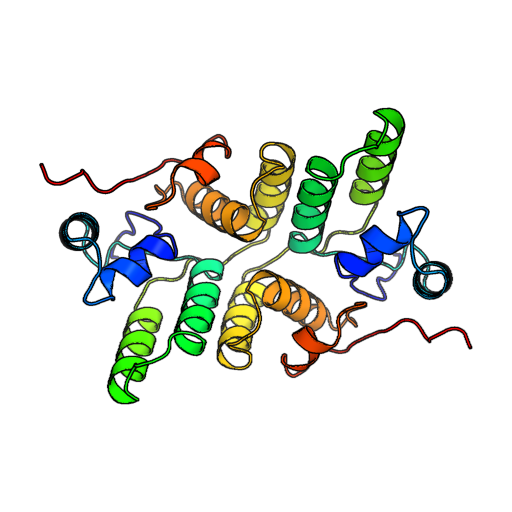 98.31 112 PRO A O 1
ATOM 895 N N . LEU A 1 113 ? -8.758 -12.57 -8.477 1 98.44 113 LEU A N 1
ATOM 896 C CA . LEU A 1 113 ? -7.668 -12.516 -7.508 1 98.44 113 LEU A CA 1
ATOM 897 C C . LEU A 1 113 ? -7.469 -13.867 -6.836 1 98.44 113 LEU A C 1
ATOM 899 O O . LEU A 1 113 ? -8.352 -14.352 -6.121 1 98.44 113 LEU A O 1
ATOM 903 N N . PHE A 1 114 ? -6.316 -14.461 -7.102 1 98.38 114 PHE A N 1
ATOM 904 C CA . PHE A 1 114 ? -5.938 -15.719 -6.457 1 98.38 114 PHE A CA 1
ATOM 905 C C . PHE A 1 114 ? -5.27 -15.453 -5.109 1 98.38 114 PHE A C 1
ATOM 907 O O . PHE A 1 114 ? -4.176 -14.891 -5.055 1 98.38 114 PHE A O 1
ATOM 914 N N . THR A 1 115 ? -5.945 -15.867 -4.078 1 97.25 115 THR A N 1
ATOM 915 C CA . THR A 1 115 ? -5.453 -15.633 -2.729 1 97.25 115 THR A CA 1
ATOM 916 C C . THR A 1 115 ? -5.754 -16.828 -1.824 1 97.25 115 THR A C 1
ATOM 918 O O . THR A 1 115 ? -6.715 -17.562 -2.061 1 97.25 115 THR A O 1
ATOM 921 N N . ASP A 1 116 ? -4.828 -16.969 -0.863 1 92.62 116 ASP A N 1
ATOM 922 C CA . ASP A 1 116 ? -5.062 -17.969 0.171 1 92.62 116 ASP A CA 1
ATOM 923 C C . ASP A 1 116 ? -5.734 -17.344 1.394 1 92.62 116 ASP A C 1
ATOM 925 O O . ASP A 1 116 ? -6.051 -18.047 2.355 1 92.62 116 ASP A O 1
ATOM 929 N N . ASN A 1 117 ? -5.957 -16.062 1.444 1 88.12 117 ASN A N 1
ATOM 930 C CA . ASN A 1 117 ? -6.621 -15.336 2.521 1 88.12 117 ASN A CA 1
ATOM 931 C C . ASN A 1 117 ? -7.918 -14.688 2.043 1 88.12 117 ASN A C 1
ATOM 933 O O . ASN A 1 117 ? -7.988 -13.469 1.898 1 88.12 117 ASN A O 1
ATOM 937 N N . THR A 1 118 ? -8.945 -15.406 2.002 1 90.81 118 THR A N 1
ATOM 938 C CA . THR A 1 118 ? -10.195 -14.906 1.438 1 90.81 118 THR A CA 1
ATOM 939 C C . THR A 1 118 ? -10.922 -14.016 2.441 1 90.81 118 THR A C 1
ATOM 941 O O . THR A 1 118 ? -11.695 -13.133 2.051 1 90.81 118 THR A O 1
ATOM 944 N N . LYS A 1 119 ? -10.672 -14.211 3.668 1 90.06 119 LYS A N 1
ATOM 945 C CA . LYS A 1 119 ? -11.375 -13.492 4.723 1 90.06 119 LYS A CA 1
ATOM 946 C C . LYS A 1 119 ? -11.203 -11.984 4.57 1 90.06 119 LYS A C 1
ATOM 948 O O . LYS A 1 119 ? -12.18 -11.227 4.629 1 90.06 119 LYS A O 1
ATOM 953 N N . HIS A 1 120 ? -10.023 -11.555 4.309 1 89.38 120 HIS A N 1
ATOM 954 C CA . HIS A 1 120 ? -9.75 -10.125 4.199 1 89.38 120 HIS A CA 1
ATOM 955 C C . HIS A 1 120 ? -10.344 -9.547 2.922 1 89.38 120 HIS A C 1
ATOM 957 O O . HIS A 1 120 ? -10.938 -8.469 2.945 1 89.38 120 HIS A O 1
ATOM 963 N N . PHE A 1 121 ? -10.344 -10.312 1.838 1 95.75 121 PHE A N 1
ATOM 964 C CA . PHE A 1 121 ? -10.703 -9.766 0.533 1 95.75 121 PHE A CA 1
ATOM 965 C C . PHE A 1 121 ? -12.203 -9.844 0.307 1 95.75 121 PHE A C 1
ATOM 967 O O . PHE A 1 121 ? -12.75 -9.094 -0.504 1 95.75 121 PHE A O 1
ATOM 974 N N . LYS A 1 122 ? -12.836 -10.688 1.046 1 94.88 122 LYS A N 1
ATOM 975 C CA . LYS A 1 122 ? -14.281 -10.844 0.918 1 94.88 122 LYS A CA 1
ATOM 976 C C . LYS A 1 122 ? -15.008 -9.547 1.27 1 94.88 122 LYS A C 1
ATOM 978 O O . LYS A 1 122 ? -16.141 -9.328 0.833 1 94.88 122 LYS A O 1
ATOM 983 N N . GLN A 1 123 ? -14.391 -8.742 2.012 1 95.38 123 GLN A N 1
ATOM 984 C CA . GLN A 1 123 ? -14.977 -7.469 2.43 1 95.38 123 GLN A CA 1
ATOM 985 C C . GLN A 1 123 ? -14.961 -6.453 1.294 1 95.38 123 GLN A C 1
ATOM 987 O O . GLN A 1 123 ? -15.602 -5.406 1.379 1 95.38 123 GLN A O 1
ATOM 992 N N . ILE A 1 124 ? -14.234 -6.703 0.258 1 97.25 124 ILE A N 1
ATOM 993 C CA . ILE A 1 124 ? -14.133 -5.785 -0.874 1 97.25 124 ILE A CA 1
ATOM 994 C C . ILE A 1 124 ? -15.141 -6.176 -1.948 1 97.25 124 ILE A C 1
ATOM 996 O O . ILE A 1 124 ? -14.914 -7.113 -2.715 1 97.25 124 ILE A O 1
ATOM 1000 N N . LYS A 1 125 ? -16.172 -5.391 -2.066 1 95.88 125 LYS A N 1
ATOM 1001 C CA . LYS A 1 125 ? -17.266 -5.695 -2.986 1 95.88 125 LYS A CA 1
ATOM 1002 C C . LYS A 1 125 ? -16.781 -5.672 -4.434 1 95.88 125 LYS A C 1
ATOM 1004 O O . LYS A 1 125 ? -16.078 -4.746 -4.852 1 95.88 125 LYS A O 1
ATOM 1009 N N . GLY A 1 126 ? -17.125 -6.723 -5.117 1 96.31 126 GLY A N 1
ATOM 1010 C CA . GLY A 1 126 ? -16.859 -6.742 -6.543 1 96.31 126 GLY A CA 1
ATOM 1011 C C . GLY A 1 126 ? -15.609 -7.539 -6.906 1 96.31 126 GLY A C 1
ATOM 1012 O O . GLY A 1 126 ? -15.406 -7.879 -8.07 1 96.31 126 GLY A O 1
ATOM 1013 N N . VAL A 1 127 ? -14.812 -7.8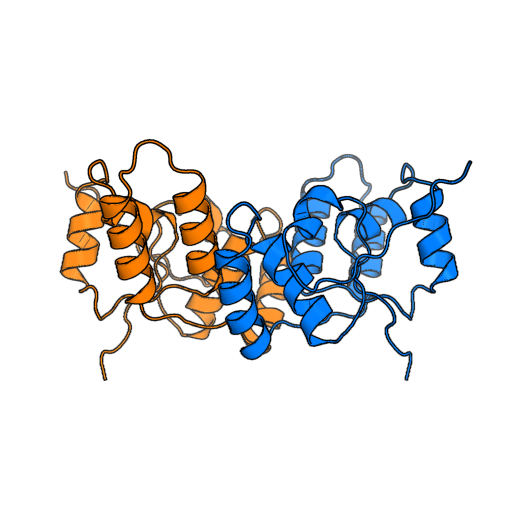24 -5.957 1 97.31 127 VAL A N 1
ATOM 1014 C CA . VAL A 1 127 ? -13.602 -8.586 -6.254 1 97.31 127 VAL A CA 1
ATOM 1015 C C . VAL A 1 127 ? -13.969 -10.039 -6.543 1 97.31 127 VAL A C 1
ATOM 1017 O O . VAL A 1 127 ? -14.805 -10.625 -5.855 1 97.31 127 VAL A O 1
ATOM 1020 N N . LYS A 1 128 ? -13.492 -10.57 -7.645 1 97.56 128 LYS A N 1
ATOM 1021 C CA . LYS A 1 128 ? -13.617 -11.992 -7.957 1 97.56 128 LYS A CA 1
ATOM 1022 C C . LYS A 1 128 ? -12.477 -12.797 -7.332 1 97.56 128 LYS A C 1
ATOM 1024 O O . LYS A 1 128 ? -11.305 -12.594 -7.672 1 97.56 128 LYS A O 1
ATOM 1029 N N . LEU A 1 129 ? -12.867 -13.719 -6.477 1 97.44 129 LEU A N 1
ATOM 1030 C CA . LEU A 1 129 ? -11.828 -14.461 -5.758 1 97.44 129 LEU A CA 1
ATOM 1031 C C . LEU A 1 129 ? -11.633 -15.844 -6.367 1 97.44 129 LEU A C 1
ATOM 1033 O O . LEU A 1 129 ? -12.602 -16.5 -6.75 1 97.44 129 LEU A O 1
ATOM 1037 N N . HIS A 1 130 ? -10.391 -16.156 -6.555 1 96.75 130 HIS A N 1
ATOM 1038 C CA . HIS A 1 130 ? -9.945 -17.484 -6.938 1 96.75 130 HIS A CA 1
ATOM 1039 C C . HIS A 1 130 ? -9.195 -18.172 -5.801 1 96.75 130 HIS A C 1
ATOM 1041 O O . HIS A 1 130 ? -8.336 -17.562 -5.16 1 96.75 130 HIS A O 1
ATOM 1047 N N . THR A 1 131 ? -9.562 -19.422 -5.465 1 92.88 131 THR A N 1
ATOM 1048 C CA . THR A 1 131 ? -8.891 -20.188 -4.426 1 92.88 131 THR A CA 1
ATOM 1049 C C . THR A 1 131 ? -8.508 -21.578 -4.941 1 92.88 131 THR A C 1
ATOM 1051 O O . THR A 1 131 ? -9.055 -22.047 -5.938 1 92.88 131 THR A O 1
ATOM 1054 N N . ALA A 1 132 ? -7.43 -22.047 -4.273 1 88.81 132 ALA A N 1
ATOM 1055 C CA . ALA A 1 132 ? -7.055 -23.422 -4.609 1 88.81 132 ALA A CA 1
ATOM 1056 C C . ALA A 1 132 ? -8.039 -24.422 -4.012 1 88.81 132 ALA A C 1
ATOM 1058 O O . ALA A 1 132 ? -8.516 -24.234 -2.889 1 88.81 132 ALA A O 1
ATOM 1059 N N . LYS A 1 133 ? -8.508 -25.328 -4.828 1 77.5 133 LYS A N 1
ATOM 1060 C CA . LYS A 1 133 ? -9.391 -26.391 -4.344 1 77.5 133 LYS A CA 1
ATOM 1061 C C . LYS A 1 133 ? -8.664 -27.312 -3.383 1 77.5 133 LYS A C 1
ATOM 1063 O O . LYS A 1 133 ? -7.531 -27.734 -3.65 1 77.5 133 LYS A O 1
ATOM 1068 N N . LYS A 1 134 ? -9.188 -27.328 -2.09 1 65.94 134 LYS A N 1
ATOM 1069 C CA . LYS A 1 134 ? -8.594 -28.219 -1.103 1 65.94 134 LYS A CA 1
ATOM 1070 C C . LYS A 1 134 ? -8.523 -29.656 -1.632 1 65.94 134 LYS A C 1
ATOM 1072 O O . LYS A 1 134 ? -9.492 -30.156 -2.201 1 65.94 134 LYS A O 1
ATOM 1077 N N . ILE A 1 135 ? -7.238 -30.062 -1.878 1 58.78 135 ILE A N 1
ATOM 1078 C CA . ILE A 1 135 ? -7.059 -31.453 -2.246 1 58.78 135 ILE A CA 1
ATOM 1079 C C . ILE A 1 135 ? -7.539 -32.344 -1.109 1 58.78 135 ILE A C 1
ATOM 1081 O O . ILE A 1 135 ? -7.148 -32.188 0.045 1 58.78 135 ILE A O 1
ATOM 1085 N N . LYS A 1 136 ? -8.797 -32.969 -1.316 1 47.78 136 LYS A N 1
ATOM 1086 C CA . LYS A 1 136 ? -9.242 -34.062 -0.437 1 47.78 136 LYS A CA 1
ATOM 1087 C C . LYS A 1 136 ? -8.211 -35.188 -0.379 1 47.78 136 LYS A C 1
ATOM 1089 O O . LYS A 1 136 ? -7.5 -35.438 -1.357 1 47.78 136 LYS A O 1
ATOM 1094 N N . MET B 1 1 ? -3.258 29.156 -7.102 1 51.5 1 MET B N 1
ATOM 1095 C CA . MET B 1 1 ? -3.395 27.703 -6.988 1 51.5 1 MET B CA 1
ATOM 1096 C C . MET B 1 1 ? -2.584 27.172 -5.812 1 51.5 1 MET B C 1
ATOM 1098 O O . MET B 1 1 ? -1.399 27.484 -5.676 1 51.5 1 MET B O 1
ATOM 1102 N N . GLN B 1 2 ? -3.188 26.938 -4.719 1 67.06 2 GLN B N 1
ATOM 1103 C CA . GLN B 1 2 ? -2.461 26.688 -3.475 1 67.06 2 GLN B CA 1
ATOM 1104 C C . GLN B 1 2 ? -1.445 25.562 -3.639 1 67.06 2 GLN B C 1
ATOM 1106 O O . GLN B 1 2 ? -1.771 24.5 -4.172 1 67.06 2 GLN B O 1
ATOM 1111 N N . THR B 1 3 ? -0.283 26.125 -3.66 1 91.5 3 THR B N 1
ATOM 1112 C CA . THR B 1 3 ? 0.864 25.266 -3.92 1 91.5 3 THR B CA 1
ATOM 1113 C C . THR B 1 3 ? 1.091 24.297 -2.758 1 91.5 3 THR B C 1
ATOM 1115 O O . THR B 1 3 ? 1.114 24.719 -1.597 1 91.5 3 THR B O 1
ATOM 1118 N N . ILE B 1 4 ? 1.067 23.031 -3.021 1 96.19 4 ILE B N 1
ATOM 1119 C CA . ILE B 1 4 ? 1.405 22.016 -2.027 1 96.19 4 ILE B CA 1
ATOM 1120 C C . ILE B 1 4 ? 2.881 22.141 -1.651 1 96.19 4 ILE B C 1
ATOM 1122 O O . ILE B 1 4 ? 3.744 22.234 -2.527 1 96.19 4 ILE B O 1
ATOM 1126 N N . LYS B 1 5 ? 3.061 22.047 -0.314 1 97.5 5 LYS B N 1
ATOM 1127 C CA . LYS B 1 5 ? 4.426 22.234 0.163 1 97.5 5 LYS B CA 1
ATOM 1128 C C . LYS B 1 5 ? 4.988 20.938 0.747 1 97.5 5 LYS B C 1
ATOM 1130 O O . LYS B 1 5 ? 6.207 20.766 0.815 1 97.5 5 LYS B O 1
ATOM 1135 N N . VAL B 1 6 ? 4.09 20.062 1.19 1 98.31 6 VAL B N 1
ATOM 1136 C CA . VAL B 1 6 ? 4.555 18.859 1.881 1 98.31 6 VAL B CA 1
ATOM 1137 C C . VAL B 1 6 ? 3.539 17.734 1.701 1 98.31 6 VAL B C 1
ATOM 1139 O O . VAL B 1 6 ? 2.34 17.984 1.562 1 98.31 6 VAL B O 1
ATOM 1142 N N . VAL B 1 7 ? 4.039 16.547 1.62 1 98.56 7 VAL B N 1
ATOM 1143 C CA . VAL B 1 7 ? 3.217 15.352 1.729 1 98.56 7 VAL B CA 1
ATOM 1144 C C . VAL B 1 7 ? 3.248 14.828 3.166 1 98.56 7 VAL B C 1
ATOM 1146 O O . VAL B 1 7 ? 4.32 14.633 3.738 1 98.56 7 VAL B O 1
ATOM 1149 N N . CYS B 1 8 ? 2.115 14.648 3.766 1 98.25 8 CYS B N 1
ATOM 1150 C CA . CYS B 1 8 ? 2.061 14.219 5.156 1 98.25 8 CYS B CA 1
ATOM 1151 C C . CYS B 1 8 ? 1.768 12.727 5.246 1 98.25 8 CYS B C 1
ATOM 1153 O O . CYS B 1 8 ? 0.909 12.211 4.527 1 98.25 8 CYS B O 1
ATOM 1155 N N . ASP B 1 9 ? 2.492 12.094 6.129 1 97.38 9 ASP B N 1
ATOM 1156 C CA . ASP B 1 9 ? 2.262 10.688 6.461 1 97.38 9 ASP B CA 1
ATOM 1157 C C . ASP B 1 9 ? 1.057 10.531 7.383 1 97.38 9 ASP B C 1
ATOM 1159 O O . ASP B 1 9 ? 0.509 11.523 7.871 1 97.38 9 ASP B O 1
ATOM 1163 N N . THR B 1 10 ? 0.663 9.328 7.555 1 96.06 10 THR B N 1
ATOM 1164 C CA . THR B 1 10 ? -0.531 9.008 8.328 1 96.06 10 THR B CA 1
ATOM 1165 C C . THR B 1 10 ? -0.397 9.516 9.766 1 96.06 10 THR B C 1
AT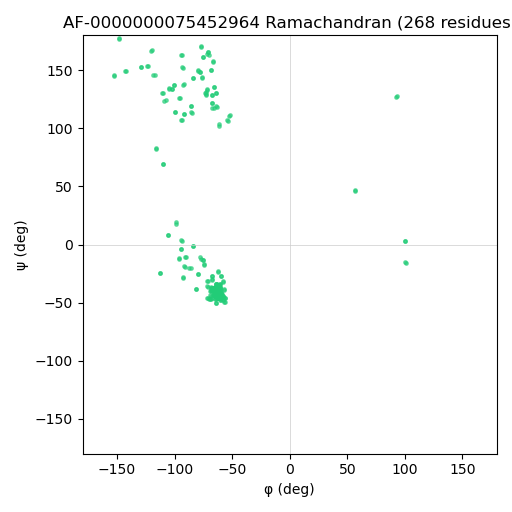OM 1167 O O . THR B 1 10 ? -1.318 10.141 10.297 1 96.06 10 THR B O 1
ATOM 1170 N N . ASN B 1 11 ? 0.789 9.312 10.336 1 93.31 11 ASN B N 1
ATOM 1171 C CA . ASN B 1 11 ? 0.979 9.664 11.734 1 93.31 11 ASN B CA 1
ATOM 1172 C C . ASN B 1 11 ? 0.912 11.172 11.953 1 93.31 11 ASN B C 1
ATOM 1174 O O . ASN B 1 11 ? 0.546 11.633 13.039 1 93.31 11 ASN B O 1
ATOM 1178 N N . VAL B 1 12 ? 1.237 11.906 10.969 1 95.62 12 VAL B N 1
ATOM 1179 C CA . VAL B 1 12 ? 1.169 13.359 11.078 1 95.62 12 VAL B CA 1
ATOM 1180 C C . VAL B 1 12 ? -0.291 13.805 11.102 1 95.62 12 VAL B C 1
ATOM 1182 O O . VAL B 1 12 ? -0.693 14.594 11.969 1 95.62 12 VAL B O 1
ATOM 1185 N N . ILE B 1 13 ? -1.083 13.281 10.227 1 94.5 13 ILE B N 1
ATOM 1186 C CA . ILE B 1 13 ? -2.479 13.688 10.102 1 94.5 13 ILE B CA 1
ATOM 1187 C C . ILE B 1 13 ? -3.266 13.211 11.312 1 94.5 13 ILE B C 1
ATOM 1189 O O . ILE B 1 13 ? -4.039 13.977 11.898 1 94.5 13 ILE B O 1
ATOM 1193 N N . SER B 1 14 ? -3.074 11.953 11.68 1 89 14 SER B N 1
ATOM 1194 C CA . SER B 1 14 ? -3.783 11.422 12.836 1 89 14 SER B CA 1
ATOM 1195 C C . SER B 1 14 ? -3.424 12.188 14.102 1 89 14 SER B C 1
ATOM 1197 O O . SER B 1 14 ? -4.289 12.445 14.945 1 89 14 SER B O 1
ATOM 1199 N N . ASN B 1 15 ? -2.178 12.531 14.211 1 88 15 ASN B N 1
ATOM 1200 C CA . ASN B 1 15 ? -1.735 13.32 15.359 1 88 15 ASN B CA 1
ATOM 1201 C C . ASN B 1 15 ? -2.361 14.711 15.359 1 88 15 ASN B C 1
ATOM 1203 O O . ASN B 1 15 ? -2.846 15.18 16.391 1 88 15 ASN B O 1
ATOM 1207 N N . TYR B 1 16 ? -2.357 15.258 14.25 1 88.88 16 TYR B N 1
ATOM 1208 C CA . TYR B 1 16 ? -2.887 16.609 14.109 1 88.88 16 TYR B CA 1
ATOM 1209 C C . TYR B 1 16 ? -4.359 16.656 14.492 1 88.88 16 TYR B C 1
ATOM 1211 O O . TYR B 1 16 ? -4.801 17.594 15.156 1 88.88 16 TYR B O 1
ATOM 1219 N N . LEU B 1 17 ? -5.066 15.633 14.172 1 84.25 17 LEU B N 1
ATOM 1220 C CA . LEU B 1 17 ? -6.516 15.648 14.359 1 84.25 17 LEU B CA 1
ATOM 1221 C C . LEU B 1 17 ? -6.895 15.109 15.734 1 84.25 17 LEU B C 1
ATOM 1223 O O . LEU B 1 17 ? -8.008 15.352 16.219 1 84.25 17 LEU B O 1
ATOM 1227 N N . SER B 1 18 ? -5.961 14.406 16.281 1 81.75 18 SER B N 1
ATOM 1228 C CA . SER B 1 18 ? -6.23 13.844 17.609 1 81.75 18 SER B CA 1
ATOM 1229 C C . SER B 1 18 ? -6.133 14.906 18.688 1 81.75 18 SER B C 1
ATOM 1231 O O . SER B 1 18 ? -5.27 15.789 18.625 1 81.75 18 SER B O 1
ATOM 1233 N N . GLU B 1 19 ? -6.973 14.805 19.672 1 77.38 19 GLU B N 1
ATOM 1234 C CA . GLU B 1 19 ? -6.93 15.727 20.797 1 77.38 19 GLU B CA 1
ATOM 1235 C C . GLU B 1 19 ? -5.66 15.531 21.625 1 77.38 19 GLU B C 1
ATOM 1237 O O . GLU B 1 19 ? -5.152 16.484 22.219 1 77.38 19 GLU B O 1
ATOM 1242 N N . LYS B 1 20 ? -5.168 14.344 21.641 1 81.12 20 LYS B N 1
ATOM 1243 C CA . LYS B 1 20 ? -4.004 14 22.453 1 81.12 20 LYS B CA 1
ATOM 1244 C C . LYS B 1 20 ? -2.729 14.008 21.609 1 81.12 20 LYS B C 1
ATOM 1246 O O . LYS B 1 20 ? -1.711 13.438 22.016 1 81.12 20 LYS B O 1
ATOM 1251 N N . GLY B 1 21 ? -2.832 14.633 20.484 1 85.88 21 GLY B N 1
ATOM 1252 C CA . GLY B 1 21 ? -1.673 14.656 19.609 1 85.88 21 GLY B CA 1
ATOM 1253 C C . GLY B 1 21 ? -0.541 15.516 20.141 1 85.88 21 GLY B C 1
ATOM 1254 O O . GLY B 1 21 ? -0.75 16.359 21.031 1 85.88 21 GLY B O 1
ATOM 1255 N N . LYS B 1 22 ? 0.673 15.352 19.625 1 91.25 22 LYS B N 1
ATOM 1256 C CA . LYS B 1 22 ? 1.858 16.109 20 1 91.25 22 LYS B CA 1
ATOM 1257 C C . LYS B 1 22 ? 1.724 17.578 19.562 1 91.25 22 LYS B C 1
ATOM 1259 O O . LYS B 1 22 ? 1.512 17.859 18.391 1 91.25 22 LYS B O 1
ATOM 1264 N N . PRO B 1 23 ? 1.948 18.438 20.469 1 92.62 23 PRO B N 1
ATOM 1265 C CA . PRO B 1 23 ? 1.795 19.859 20.156 1 92.62 23 PRO B CA 1
ATOM 1266 C C . PRO B 1 23 ? 2.738 20.328 19.047 1 92.62 23 PRO B C 1
ATOM 1268 O O . PRO B 1 23 ? 2.375 21.188 18.234 1 92.62 23 PRO B O 1
ATOM 1271 N N . GLU B 1 24 ? 3.848 19.797 19 1 94.44 24 GLU B N 1
ATOM 1272 C CA . GLU B 1 24 ? 4.828 20.219 18 1 94.44 24 GLU B CA 1
ATOM 1273 C C . GLU B 1 24 ? 4.344 19.906 16.578 1 94.44 24 GLU B C 1
ATOM 1275 O O . GLU B 1 24 ? 4.629 20.641 15.648 1 94.44 24 GLU B O 1
ATOM 1280 N N . ILE B 1 25 ? 3.67 18.781 16.391 1 94.75 25 ILE B N 1
ATOM 1281 C CA . ILE B 1 25 ? 3.146 18.406 15.086 1 94.75 25 ILE B CA 1
ATOM 1282 C C . ILE B 1 25 ? 2.006 19.344 14.695 1 94.75 25 ILE B C 1
ATOM 1284 O O . ILE B 1 25 ? 1.953 19.844 13.57 1 94.75 25 ILE B O 1
ATOM 1288 N N . LYS B 1 26 ? 1.164 19.609 15.648 1 93.25 26 LYS B N 1
ATOM 1289 C CA . LYS B 1 26 ? 0.045 20.516 15.406 1 93.25 26 LYS B CA 1
ATOM 1290 C C . LYS B 1 26 ? 0.539 21.891 15.008 1 93.25 26 LYS B C 1
ATOM 1292 O O . LYS B 1 26 ? 0.054 22.484 14.031 1 93.25 26 LYS B O 1
ATOM 1297 N N . GLN B 1 27 ? 1.471 22.375 15.742 1 94.12 27 GLN B N 1
ATOM 1298 C CA . GLN B 1 27 ? 2.023 23.688 15.469 1 94.12 27 GLN B CA 1
ATOM 1299 C C . GLN B 1 27 ? 2.684 23.75 14.094 1 94.12 27 GLN B C 1
ATOM 1301 O O . GLN B 1 27 ? 2.564 24.75 13.383 1 94.12 27 GLN B O 1
ATOM 1306 N N . GLU B 1 28 ? 3.369 22.719 13.758 1 95.56 28 GLU B N 1
ATOM 1307 C CA . GLU B 1 28 ? 4.062 22.672 12.469 1 95.56 28 GLU B CA 1
ATOM 1308 C C . GLU B 1 28 ? 3.074 22.656 11.312 1 95.56 28 GLU B C 1
ATOM 1310 O O . GLU B 1 28 ? 3.289 23.312 10.289 1 95.56 28 GLU B O 1
ATOM 1315 N N . VAL B 1 29 ? 2.039 21.891 11.422 1 94.75 29 VAL B N 1
ATOM 1316 C CA . VAL B 1 29 ? 1.005 21.828 10.398 1 94.75 29 VAL B CA 1
ATOM 1317 C C . VAL B 1 29 ? 0.366 23.203 10.219 1 94.75 29 VAL B C 1
ATOM 1319 O O . VAL B 1 29 ? 0.117 23.641 9.094 1 94.75 29 VAL B O 1
ATOM 1322 N N . LEU B 1 30 ? 0.143 23.859 11.367 1 93.38 30 LEU B N 1
ATOM 1323 C CA . LEU B 1 30 ? -0.436 25.203 11.328 1 93.38 30 LEU B CA 1
ATOM 1324 C C . LEU B 1 30 ? 0.513 26.172 10.648 1 93.38 30 LEU B C 1
ATOM 1326 O O . LEU B 1 30 ? 0.078 27.031 9.867 1 93.38 30 LEU B O 1
ATOM 1330 N N . ARG B 1 31 ? 1.727 26.031 10.953 1 95.31 31 ARG B N 1
ATOM 1331 C CA . ARG B 1 31 ? 2.738 26.891 10.344 1 95.31 31 ARG B CA 1
ATOM 1332 C C . ARG B 1 31 ? 2.77 26.719 8.836 1 95.31 31 ARG B C 1
ATOM 1334 O O . ARG B 1 31 ? 2.863 27.688 8.086 1 95.31 31 ARG B O 1
ATOM 1341 N N . ILE B 1 32 ? 2.73 25.469 8.352 1 95.5 32 ILE B N 1
ATOM 1342 C CA . ILE B 1 32 ? 2.754 25.172 6.926 1 95.5 32 ILE B CA 1
ATOM 1343 C C . ILE B 1 32 ? 1.462 25.656 6.273 1 95.5 32 ILE B C 1
ATOM 1345 O O . ILE B 1 32 ? 1.487 26.203 5.168 1 95.5 32 ILE B O 1
ATOM 1349 N N . GLY B 1 33 ? 0.363 25.516 6.965 1 94.25 33 GLY B N 1
ATOM 1350 C CA . GLY B 1 33 ? -0.958 25.781 6.422 1 94.25 33 GLY B CA 1
ATOM 1351 C C . GLY B 1 33 ? -1.629 24.547 5.848 1 94.25 33 GLY B C 1
ATOM 1352 O O . GLY B 1 33 ? -1.07 23.875 4.977 1 94.25 33 GLY B O 1
ATOM 1353 N N . PHE B 1 34 ? -2.82 24.297 6.281 1 91.81 34 PHE B N 1
ATOM 1354 C CA . PHE B 1 34 ? -3.57 23.109 5.91 1 91.81 34 PHE B CA 1
ATOM 1355 C C . PHE B 1 34 ? -3.785 23.047 4.402 1 91.81 34 PHE B C 1
ATOM 1357 O O . PHE B 1 34 ? -3.795 21.969 3.809 1 91.81 34 PHE B O 1
ATOM 1364 N N . GLU B 1 35 ? -3.795 24.188 3.793 1 93.44 35 GLU B N 1
ATOM 1365 C CA . GLU B 1 35 ? -4.047 24.266 2.357 1 93.44 35 GLU B CA 1
ATOM 1366 C C . GLU B 1 35 ? -2.809 23.891 1.554 1 93.44 35 GLU B C 1
ATOM 1368 O O . GLU B 1 35 ? -2.893 23.656 0.344 1 93.44 35 GLU B O 1
ATOM 1373 N N . HIS B 1 36 ? -1.672 23.781 2.23 1 96.94 36 HIS B N 1
ATOM 1374 C CA . HIS B 1 36 ? -0.41 23.469 1.565 1 96.94 36 HIS B CA 1
ATOM 1375 C C . HIS B 1 36 ? 0.023 22.031 1.834 1 96.94 36 HIS B C 1
ATOM 1377 O O . HIS B 1 36 ? 1.122 21.625 1.448 1 96.94 36 HIS B O 1
ATOM 1383 N N . ILE B 1 37 ? -0.885 21.281 2.463 1 96.81 37 ILE B N 1
ATOM 1384 C CA . ILE B 1 37 ? -0.615 19.891 2.832 1 96.81 37 ILE B CA 1
ATOM 1385 C C . ILE B 1 37 ? -1.357 18.953 1.884 1 96.81 37 ILE B C 1
ATOM 1387 O O . ILE B 1 37 ? -2.518 19.188 1.542 1 96.81 37 ILE B O 1
ATOM 1391 N N . ALA B 1 38 ? -0.622 17.969 1.455 1 98.38 38 ALA B N 1
ATOM 1392 C CA . ALA B 1 38 ? -1.26 16.891 0.703 1 98.38 38 ALA B CA 1
ATOM 1393 C C . ALA B 1 38 ? -0.988 15.539 1.349 1 98.38 38 ALA B C 1
ATOM 1395 O O . ALA B 1 38 ? -0.035 15.391 2.117 1 98.38 38 ALA B O 1
ATOM 1396 N N . ILE B 1 39 ? -1.885 14.656 1.102 1 98.56 39 ILE B N 1
ATOM 1397 C CA . ILE B 1 39 ? -1.653 13.258 1.44 1 98.56 39 ILE B CA 1
ATOM 1398 C C . ILE B 1 39 ? -1.731 12.398 0.178 1 98.56 39 ILE B C 1
ATOM 1400 O O . ILE B 1 39 ? -2.113 12.891 -0.888 1 98.56 39 ILE B O 1
ATOM 1404 N N . THR B 1 40 ? -1.278 11.188 0.284 1 98.81 40 THR B N 1
ATOM 1405 C CA . THR B 1 40 ? -1.394 10.234 -0.817 1 98.81 40 THR B CA 1
ATOM 1406 C C . THR B 1 40 ? -2.654 9.391 -0.671 1 98.81 40 THR B C 1
ATOM 1408 O O . THR B 1 40 ? -3.25 9.336 0.406 1 98.81 40 THR B O 1
ATOM 1411 N N . SER B 1 41 ? -3.041 8.75 -1.794 1 98.81 41 SER B N 1
ATOM 1412 C CA . SER B 1 41 ? -4.176 7.84 -1.711 1 98.81 41 SER B CA 1
ATOM 1413 C C . SER B 1 41 ? -3.932 6.738 -0.684 1 98.81 41 SER B C 1
ATOM 1415 O O . SER B 1 41 ? -4.863 6.277 -0.023 1 98.81 41 SER B O 1
ATOM 1417 N N . VAL B 1 42 ? -2.693 6.332 -0.518 1 98.81 42 VAL B N 1
ATOM 1418 C CA . VAL B 1 42 ? -2.332 5.316 0.466 1 98.81 42 VAL B CA 1
ATOM 1419 C C . VAL B 1 42 ? -2.621 5.836 1.873 1 98.81 42 VAL B C 1
ATOM 1421 O O . VAL B 1 42 ? -3.25 5.145 2.678 1 98.81 42 VAL B O 1
ATOM 1424 N N . VAL B 1 43 ? -2.219 7.043 2.164 1 98.56 43 VAL B N 1
ATOM 1425 C CA . VAL B 1 43 ? -2.438 7.641 3.479 1 98.56 43 VAL B CA 1
ATOM 1426 C C . VAL B 1 43 ? -3.936 7.773 3.744 1 98.56 43 VAL B C 1
ATOM 1428 O O . VAL B 1 43 ? -4.402 7.508 4.855 1 98.56 43 VAL B O 1
ATOM 1431 N N . TYR B 1 44 ? -4.652 8.172 2.729 1 98.5 44 TYR B N 1
ATOM 1432 C CA . TYR B 1 44 ? -6.098 8.266 2.881 1 98.5 44 TYR B CA 1
ATOM 1433 C C . TYR B 1 44 ? -6.691 6.934 3.314 1 98.5 44 TYR B C 1
ATOM 1435 O O . TYR B 1 44 ? -7.48 6.875 4.258 1 98.5 44 TYR B O 1
ATOM 1443 N N . MET B 1 45 ? -6.316 5.891 2.615 1 98.38 45 MET B N 1
ATOM 1444 C CA . MET B 1 45 ? -6.836 4.562 2.926 1 98.38 45 MET B CA 1
ATOM 1445 C C . MET B 1 45 ? -6.465 4.148 4.344 1 98.38 45 MET B C 1
ATOM 1447 O O . MET B 1 45 ? -7.273 3.553 5.055 1 98.38 45 MET B O 1
ATOM 1451 N N . GLU B 1 46 ? -5.301 4.492 4.746 1 97.81 46 GLU B N 1
ATOM 1452 C CA . GLU B 1 46 ? -4.852 4.172 6.098 1 97.81 46 GLU B CA 1
ATOM 1453 C C . GLU B 1 46 ? -5.641 4.961 7.141 1 97.81 46 GLU B C 1
ATOM 1455 O O . GLU B 1 46 ? -5.949 4.441 8.219 1 97.81 46 GLU B O 1
ATOM 1460 N N . LEU B 1 47 ? -5.922 6.176 6.879 1 96.44 47 LEU B N 1
ATOM 1461 C CA . LEU B 1 47 ? -6.691 7.008 7.797 1 96.44 47 LEU B CA 1
ATOM 1462 C C . LEU B 1 47 ? -8.117 6.484 7.938 1 96.44 47 LEU B C 1
ATOM 1464 O O . LEU B 1 47 ? -8.672 6.473 9.039 1 96.44 47 LEU B O 1
ATOM 1468 N N . ILE B 1 48 ? -8.695 6.051 6.805 1 96.06 48 ILE B N 1
ATOM 1469 C CA . ILE B 1 48 ? -10.039 5.477 6.828 1 96.06 48 ILE B CA 1
ATOM 1470 C C . ILE B 1 48 ? -10.055 4.234 7.715 1 96.06 48 ILE B C 1
ATOM 1472 O O . ILE B 1 48 ? -10.938 4.078 8.562 1 96.06 48 ILE B O 1
ATOM 1476 N N . ARG B 1 49 ? -9.086 3.426 7.527 1 95.5 49 ARG B N 1
ATOM 1477 C CA . ARG B 1 49 ? -9 2.229 8.352 1 95.5 49 ARG B CA 1
ATOM 1478 C C . ARG B 1 49 ? -8.805 2.59 9.82 1 95.5 49 ARG B C 1
ATOM 1480 O O . ARG B 1 49 ? -9.422 1.989 10.703 1 95.5 49 ARG B O 1
ATOM 1487 N N . TRP B 1 50 ? -7.957 3.51 10.047 1 92.75 50 TRP B N 1
ATOM 1488 C CA . TRP B 1 50 ? -7.699 3.973 11.406 1 92.75 50 TRP B CA 1
ATOM 1489 C C . TRP B 1 50 ? -8.984 4.445 12.078 1 92.75 50 TRP B C 1
ATOM 1491 O O . TRP B 1 50 ? -9.258 4.098 13.227 1 92.75 50 TRP B O 1
ATOM 1501 N N . LEU B 1 51 ? -9.703 5.191 11.352 1 90.81 51 LEU B N 1
ATOM 1502 C CA . LEU B 1 51 ? -10.961 5.719 11.867 1 90.81 51 LEU B CA 1
ATOM 1503 C C . LEU B 1 51 ? -11.93 4.59 12.211 1 90.81 51 LEU B C 1
ATOM 1505 O O . LEU B 1 51 ? -12.688 4.688 13.18 1 90.81 51 LEU B O 1
ATOM 1509 N N . SER B 1 52 ? -11.867 3.564 11.445 1 90.38 52 SER B N 1
ATOM 1510 C CA . SER B 1 52 ? -12.781 2.441 11.641 1 90.38 52 SER B CA 1
ATOM 1511 C C . SER B 1 52 ? -12.422 1.655 12.898 1 90.38 52 SER B C 1
ATOM 1513 O O . SER B 1 52 ? -13.297 1.081 13.547 1 90.38 52 SER B O 1
ATOM 1515 N N . VAL B 1 53 ? -11.18 1.643 13.188 1 84.38 53 VAL B N 1
ATOM 1516 C CA . VAL B 1 53 ? -10.711 0.808 14.289 1 84.38 53 VAL B CA 1
ATOM 1517 C C . VAL B 1 53 ? -10.68 1.624 15.578 1 84.38 53 VAL B C 1
ATOM 1519 O O . VAL B 1 53 ? -10.727 1.064 16.672 1 84.38 53 VAL B O 1
ATOM 1522 N N . TYR B 1 54 ? -10.484 2.91 15.383 1 79.5 54 TYR B N 1
ATOM 1523 C CA . TYR B 1 54 ? -10.391 3.777 16.562 1 79.5 54 TYR B CA 1
ATOM 1524 C C . TYR B 1 54 ? -11.703 3.791 17.328 1 79.5 54 TYR B C 1
ATOM 1526 O O . TYR B 1 54 ? -12.75 4.152 16.781 1 79.5 54 TYR B O 1
ATOM 1534 N N . LYS B 1 55 ? -11.594 3.352 18.547 1 78.06 55 LYS B N 1
ATOM 1535 C CA . LYS B 1 55 ? -12.758 3.266 19.422 1 78.06 55 LYS B CA 1
ATOM 1536 C C . LYS B 1 55 ? -12.898 4.527 20.266 1 78.06 55 LYS B C 1
ATOM 1538 O O . LYS B 1 55 ? -11.945 5.297 20.422 1 78.06 55 LYS B O 1
ATOM 1543 N N . GLY B 1 56 ? -14.094 4.852 20.672 1 82.69 56 GLY B N 1
ATOM 1544 C CA . GLY B 1 56 ? -14.328 5.914 21.641 1 82.69 56 GLY B CA 1
ATOM 1545 C C . GLY B 1 56 ? -14.758 7.219 20.984 1 82.69 56 GLY B C 1
ATOM 1546 O O . GLY B 1 56 ? -14.742 8.266 21.625 1 82.69 56 GLY B O 1
ATOM 1547 N N . LEU B 1 57 ? -14.922 7.203 19.688 1 84.38 57 LEU B N 1
ATOM 1548 C CA . LEU B 1 57 ? -15.391 8.398 19 1 84.38 57 LEU B CA 1
ATOM 1549 C C . LEU B 1 57 ? -16.906 8.391 18.859 1 84.38 57 LEU B C 1
ATOM 1551 O O . LEU B 1 57 ? -17.5 7.34 18.609 1 84.38 57 LEU B O 1
ATOM 1555 N N . THR B 1 58 ? -17.422 9.531 19.109 1 88.5 58 THR B N 1
ATOM 1556 C CA . THR B 1 58 ? -18.828 9.688 18.828 1 88.5 58 THR B CA 1
ATOM 1557 C C . THR B 1 58 ? -19.078 9.711 17.312 1 88.5 58 THR B C 1
ATOM 1559 O O . THR B 1 58 ? -18.141 9.844 16.531 1 88.5 58 THR B O 1
ATOM 1562 N N . LEU B 1 59 ? -20.328 9.562 16.953 1 89.81 59 LEU B N 1
ATOM 1563 C CA . LEU B 1 59 ? -20.688 9.641 15.539 1 89.81 59 LEU B CA 1
ATOM 1564 C C . LEU B 1 59 ? -20.328 11 14.953 1 89.81 59 LEU B C 1
ATOM 1566 O O . LEU B 1 59 ? -19.875 11.086 13.812 1 89.81 59 LEU B O 1
ATOM 1570 N N . GLN B 1 60 ? -20.5 11.977 15.773 1 91.81 60 GLN B N 1
ATOM 1571 C CA . GLN B 1 60 ? -20.203 13.336 15.336 1 91.81 60 GLN B CA 1
ATOM 1572 C C . GLN B 1 60 ? -18.688 13.523 15.141 1 91.81 60 GLN B C 1
ATOM 1574 O O . GLN B 1 60 ? -18.266 14.156 14.172 1 91.81 60 GLN B O 1
ATOM 1579 N N . GLN B 1 61 ? -17.922 12.969 16 1 88.62 61 GLN B N 1
ATOM 1580 C CA . GLN B 1 61 ? -16.469 13.055 15.906 1 88.62 61 GLN B CA 1
ATOM 1581 C C . GLN B 1 61 ? -15.961 12.297 14.68 1 88.62 61 GLN B C 1
ATOM 1583 O O . GLN B 1 61 ? -15.086 12.781 13.969 1 88.62 61 GLN B O 1
ATOM 1588 N N . ARG B 1 62 ? -16.578 11.195 14.461 1 90.06 62 ARG B N 1
ATOM 1589 C CA . ARG B 1 62 ? -16.203 10.383 13.312 1 90.06 62 ARG B CA 1
ATOM 1590 C C . ARG B 1 62 ? -16.484 11.109 12 1 90.06 62 ARG B C 1
ATOM 1592 O O . ARG B 1 62 ? -15.664 11.094 11.086 1 90.06 62 ARG B O 1
ATOM 1599 N N . LYS B 1 63 ? -17.594 11.703 12 1 91.88 63 LYS B N 1
ATOM 1600 C CA . LYS B 1 63 ? -17.953 12.477 10.82 1 91.88 63 LYS B CA 1
ATOM 1601 C C . LYS B 1 63 ? -17.016 13.648 10.609 1 91.88 63 LYS B C 1
ATOM 1603 O O . LYS B 1 63 ? -16.641 13.953 9.469 1 91.88 63 LY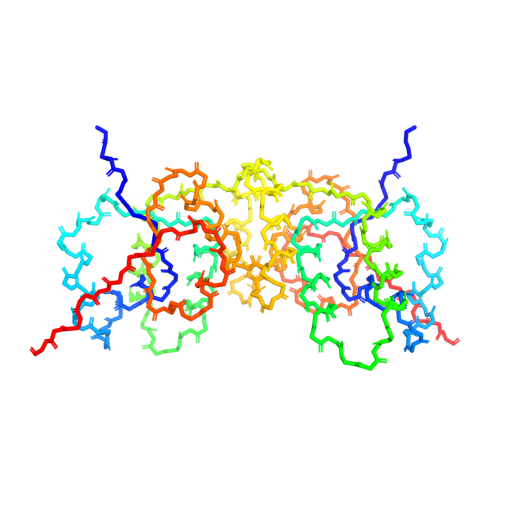S B O 1
ATOM 1608 N N . ALA B 1 64 ? -16.625 14.234 11.641 1 90.81 64 ALA B N 1
ATOM 1609 C CA . ALA B 1 64 ? -15.711 15.367 11.562 1 90.81 64 ALA B CA 1
ATOM 1610 C C . ALA B 1 64 ? -14.352 14.93 11.023 1 90.81 64 ALA B C 1
ATOM 1612 O O . ALA B 1 64 ? -13.75 15.625 10.203 1 90.81 64 ALA B O 1
ATOM 1613 N N . TYR B 1 65 ? -13.891 13.805 11.484 1 91.12 65 TYR B N 1
ATOM 1614 C CA . TYR B 1 65 ? -12.633 13.258 10.992 1 91.12 65 TYR B CA 1
ATOM 1615 C C . TYR B 1 65 ? -12.719 12.938 9.508 1 91.12 65 TYR B C 1
ATOM 1617 O O . TYR B 1 65 ? -11.828 13.289 8.734 1 91.12 65 TYR B O 1
ATOM 1625 N N . LYS B 1 66 ? -13.781 12.352 9.133 1 91.81 66 LYS B N 1
ATOM 1626 C CA . LYS B 1 66 ? -13.969 11.984 7.73 1 91.81 66 LYS B CA 1
ATOM 1627 C C . LYS B 1 66 ? -14.008 13.219 6.836 1 91.81 66 LYS B C 1
ATOM 1629 O O . LYS B 1 66 ? -13.414 13.227 5.75 1 91.81 66 LYS B O 1
ATOM 1634 N N . ASP B 1 67 ? -14.68 14.211 7.328 1 93.31 67 ASP B N 1
ATOM 1635 C CA . ASP B 1 67 ? -14.75 15.469 6.582 1 93.31 67 ASP B CA 1
ATOM 1636 C C . ASP B 1 67 ? -13.367 16.094 6.43 1 93.31 67 ASP B C 1
ATOM 1638 O O . ASP B 1 67 ? -13.039 16.641 5.375 1 93.31 67 ASP B O 1
ATOM 1642 N N . ALA B 1 68 ? -12.586 16.016 7.461 1 92.12 68 ALA B N 1
ATOM 1643 C CA . ALA B 1 68 ? -11.227 16.547 7.426 1 92.12 68 ALA B CA 1
ATOM 1644 C C . ALA B 1 68 ? -10.367 15.781 6.422 1 92.12 68 ALA B C 1
ATOM 1646 O O . ALA B 1 68 ? -9.641 16.391 5.633 1 92.12 68 ALA B O 1
ATOM 1647 N N . PHE B 1 69 ? -10.539 14.469 6.418 1 93.38 69 PHE B N 1
ATOM 1648 C CA . PHE B 1 69 ? -9.789 13.641 5.473 1 93.38 69 PHE B CA 1
ATOM 1649 C C . PHE B 1 69 ? -10.148 14 4.039 1 93.38 69 PHE B C 1
ATOM 1651 O O . PHE B 1 69 ? -9.273 14.117 3.182 1 93.38 69 PHE B O 1
ATOM 1658 N N . ASN B 1 70 ? -11.43 14.266 3.82 1 93.38 70 ASN B N 1
ATOM 1659 C CA . ASN B 1 70 ? -11.945 14.531 2.48 1 93.38 70 ASN B CA 1
ATOM 1660 C C . ASN B 1 70 ? -11.539 15.914 1.991 1 93.38 70 ASN B C 1
ATOM 1662 O O . ASN B 1 70 ? -11.602 16.203 0.794 1 93.38 70 ASN B O 1
ATOM 1666 N N . SER B 1 71 ? -11.133 16.766 2.889 1 94 71 SER B N 1
ATOM 1667 C CA . SER B 1 71 ? -10.789 18.125 2.529 1 94 71 SER B CA 1
ATOM 1668 C C . SER B 1 71 ? -9.312 18.25 2.164 1 94 71 SER B C 1
ATOM 1670 O O . SER B 1 71 ? -8.883 19.25 1.6 1 94 71 SER B O 1
ATOM 1672 N N . LEU B 1 72 ? -8.562 17.234 2.424 1 94.81 72 LEU B N 1
ATOM 1673 C CA . LEU B 1 72 ? -7.141 17.25 2.109 1 94.81 72 LEU B CA 1
ATOM 1674 C C . LEU B 1 72 ? -6.91 17 0.623 1 94.81 72 LEU B C 1
ATOM 1676 O O . LEU B 1 72 ? -7.68 16.281 -0.016 1 94.81 72 LEU B O 1
ATOM 1680 N N . LYS B 1 73 ? -5.84 17.609 0.111 1 97.12 73 LYS B N 1
ATOM 1681 C CA . LYS B 1 73 ? -5.438 17.328 -1.264 1 97.12 73 LYS B CA 1
ATOM 1682 C C . LYS B 1 73 ? -4.836 15.93 -1.38 1 97.12 73 LYS B C 1
ATOM 1684 O O . LYS B 1 73 ? -3.973 15.555 -0.585 1 97.12 73 LYS B O 1
ATOM 1689 N N . ILE B 1 74 ? -5.324 15.195 -2.42 1 98.25 74 ILE B N 1
ATOM 1690 C CA . ILE B 1 74 ? -4.879 13.82 -2.592 1 98.25 74 ILE B CA 1
ATOM 1691 C C . ILE B 1 74 ? -3.945 13.727 -3.797 1 98.25 74 ILE B C 1
ATOM 1693 O O . ILE B 1 74 ? -4.293 14.156 -4.898 1 98.25 74 ILE B O 1
ATOM 1697 N N . LEU B 1 75 ? -2.799 13.242 -3.592 1 98.69 75 LEU B N 1
ATOM 1698 C CA . LEU B 1 75 ? -1.908 12.852 -4.68 1 98.69 75 LEU B CA 1
ATOM 1699 C C . LEU B 1 75 ? -2.104 11.383 -5.043 1 98.69 75 LEU B C 1
ATOM 1701 O O . LEU B 1 75 ? -1.752 10.492 -4.266 1 98.69 75 LEU B O 1
ATOM 1705 N N . HIS B 1 76 ? -2.643 11.172 -6.246 1 98.81 76 HIS B N 1
ATOM 1706 C CA . HIS B 1 76 ? -2.959 9.82 -6.703 1 98.81 76 HIS B CA 1
ATOM 1707 C C . HIS B 1 76 ? -1.712 9.109 -7.215 1 98.81 76 HIS B C 1
ATOM 1709 O O . HIS B 1 76 ? -0.771 9.75 -7.684 1 98.81 76 HIS B O 1
ATOM 1715 N N . LEU B 1 77 ? -1.73 7.77 -7.035 1 98.81 77 LEU B N 1
ATOM 1716 C CA . LEU B 1 77 ? -0.691 6.945 -7.641 1 98.81 77 LEU B CA 1
ATOM 1717 C C . LEU B 1 77 ? -0.799 6.965 -9.164 1 98.81 77 LEU B C 1
ATOM 1719 O O . LEU B 1 77 ? -1.852 7.301 -9.711 1 98.81 77 LEU B O 1
ATOM 1723 N N . ASN B 1 78 ? 0.342 6.664 -9.812 1 98.75 78 ASN B N 1
ATOM 1724 C CA . ASN B 1 78 ? 0.385 6.488 -11.258 1 98.75 78 ASN B CA 1
ATOM 1725 C C . ASN B 1 78 ? 1.445 5.469 -11.664 1 98.75 78 ASN B C 1
ATOM 1727 O O . ASN B 1 78 ? 2.125 4.898 -10.812 1 98.75 78 ASN B O 1
ATOM 1731 N N . LYS B 1 79 ? 1.486 5.23 -12.961 1 98.69 79 LYS B N 1
ATOM 1732 C CA . LYS B 1 79 ? 2.377 4.176 -13.445 1 98.69 79 LYS B CA 1
ATOM 1733 C C . LYS B 1 79 ? 3.828 4.48 -13.086 1 98.69 79 LYS B C 1
ATOM 1735 O O . LYS B 1 79 ? 4.574 3.586 -12.68 1 98.69 79 LYS B O 1
ATOM 1740 N N . GLU B 1 80 ? 4.223 5.684 -13.234 1 98.81 80 GLU B N 1
ATOM 1741 C CA . GLU B 1 80 ? 5.602 6.055 -12.93 1 98.81 80 GLU B CA 1
ATOM 1742 C C . GLU B 1 80 ? 5.91 5.875 -11.445 1 98.81 80 GLU B C 1
ATOM 1744 O O . GLU B 1 80 ? 6.969 5.352 -11.086 1 98.81 80 GLU B O 1
ATOM 1749 N N . ILE B 1 81 ? 5.012 6.305 -10.594 1 98.88 81 ILE B N 1
ATOM 1750 C CA . ILE B 1 81 ? 5.168 6.109 -9.156 1 98.88 81 ILE B CA 1
ATOM 1751 C C . ILE B 1 81 ? 5.258 4.617 -8.844 1 98.88 81 ILE B C 1
ATOM 1753 O O . ILE B 1 81 ? 6.094 4.195 -8.047 1 98.88 81 ILE B O 1
ATOM 1757 N N . SER B 1 82 ? 4.426 3.873 -9.484 1 98.75 82 SER B N 1
ATOM 1758 C CA . SER B 1 82 ? 4.398 2.424 -9.32 1 98.75 82 SER B CA 1
ATOM 1759 C C . SER B 1 82 ? 5.746 1.801 -9.664 1 98.75 82 SER B C 1
ATOM 1761 O O . SER B 1 82 ? 6.293 1.018 -8.891 1 98.75 82 SER B O 1
ATOM 1763 N N . ILE B 1 83 ? 6.312 2.162 -10.742 1 98.69 83 ILE B N 1
ATOM 1764 C CA . ILE B 1 83 ? 7.578 1.619 -11.227 1 98.69 83 ILE B CA 1
ATOM 1765 C C . ILE B 1 83 ? 8.711 2.045 -10.297 1 98.69 83 ILE B C 1
ATOM 1767 O O . ILE B 1 83 ? 9.508 1.214 -9.859 1 98.69 83 ILE B O 1
ATOM 1771 N N . ARG B 1 84 ? 8.75 3.277 -9.945 1 98.81 84 ARG B N 1
ATOM 1772 C CA . ARG B 1 84 ? 9.789 3.791 -9.062 1 98.81 84 ARG B CA 1
ATOM 1773 C C . ARG B 1 84 ? 9.695 3.16 -7.68 1 98.81 84 ARG B C 1
ATOM 1775 O O . ARG B 1 84 ? 10.711 2.932 -7.02 1 98.81 84 ARG B O 1
ATOM 1782 N N . ALA B 1 85 ? 8.5 2.938 -7.258 1 98.88 85 ALA B N 1
ATOM 1783 C CA . ALA B 1 85 ? 8.305 2.311 -5.953 1 98.88 85 ALA B CA 1
ATOM 1784 C C . ALA B 1 85 ? 8.883 0.899 -5.926 1 98.88 85 ALA B C 1
ATOM 1786 O O . ALA B 1 85 ? 9.477 0.484 -4.934 1 98.88 85 ALA B O 1
ATOM 1787 N N . MET B 1 86 ? 8.688 0.183 -6.973 1 98.62 86 MET B N 1
ATOM 1788 C CA . MET B 1 86 ? 9.281 -1.148 -7.051 1 98.62 86 MET B CA 1
ATOM 1789 C C . MET B 1 86 ? 10.805 -1.072 -6.953 1 98.62 86 MET B C 1
ATOM 1791 O O . MET B 1 86 ? 11.43 -1.881 -6.262 1 98.62 86 MET B O 1
ATOM 1795 N N . GLU B 1 87 ? 11.359 -0.11 -7.605 1 98.31 87 GLU B N 1
ATOM 1796 C CA . GLU B 1 87 ? 12.805 0.084 -7.555 1 98.31 87 GLU B CA 1
ATOM 1797 C C . GLU B 1 87 ? 13.258 0.439 -6.145 1 98.31 87 GLU B C 1
ATOM 1799 O O . GLU B 1 87 ? 14.281 -0.071 -5.668 1 98.31 87 GLU B O 1
ATOM 1804 N N . ASN B 1 88 ? 12.578 1.294 -5.523 1 98.56 88 ASN B N 1
ATOM 1805 C CA . ASN B 1 88 ? 12.914 1.7 -4.164 1 98.56 88 ASN B CA 1
ATOM 1806 C C . ASN B 1 88 ? 12.781 0.538 -3.182 1 98.56 88 ASN B C 1
ATOM 1808 O O . ASN B 1 88 ? 13.531 0.449 -2.213 1 98.56 88 ASN B O 1
ATOM 1812 N N . ALA B 1 89 ? 11.812 -0.375 -3.408 1 98 89 ALA B N 1
ATOM 1813 C CA . ALA B 1 89 ? 11.594 -1.522 -2.531 1 98 89 ALA B CA 1
ATOM 1814 C C . ALA B 1 89 ? 12.797 -2.463 -2.551 1 98 89 ALA B C 1
ATOM 1816 O O . ALA B 1 89 ? 13.125 -3.08 -1.534 1 98 89 ALA B O 1
ATOM 1817 N N . VAL B 1 90 ? 13.445 -2.551 -3.711 1 96.69 90 VAL B N 1
ATOM 1818 C CA . VAL B 1 90 ? 14.617 -3.408 -3.836 1 96.69 90 VAL B CA 1
ATOM 1819 C C . VAL B 1 90 ? 15.766 -2.836 -3.006 1 96.69 90 VAL B C 1
ATOM 1821 O O . VAL B 1 90 ? 16.5 -3.582 -2.359 1 96.69 90 VAL B O 1
ATOM 1824 N N . LYS B 1 91 ? 15.867 -1.524 -2.984 1 96.88 91 LYS B N 1
ATOM 1825 C CA . LYS B 1 91 ? 16.953 -0.844 -2.281 1 96.88 91 LYS B CA 1
ATOM 18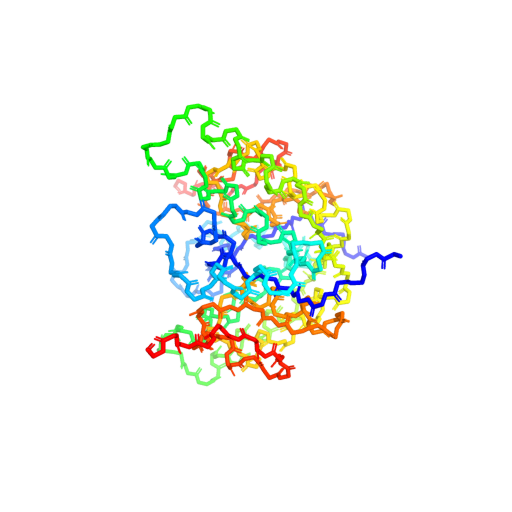26 C C . LYS B 1 91 ? 16.656 -0.74 -0.787 1 96.88 91 LYS B C 1
ATOM 1828 O O . LYS B 1 91 ? 17.578 -0.811 0.037 1 96.88 91 LYS B O 1
ATOM 1833 N N . ALA B 1 92 ? 15.453 -0.509 -0.464 1 97.12 92 ALA B N 1
ATOM 1834 C CA . ALA B 1 92 ? 14.969 -0.438 0.913 1 97.12 92 ALA B CA 1
ATOM 1835 C C . ALA B 1 92 ? 14.07 -1.628 1.241 1 97.12 92 ALA B C 1
ATOM 1837 O O . ALA B 1 92 ? 12.898 -1.455 1.57 1 97.12 92 ALA B O 1
ATOM 1838 N N . ASP B 1 93 ? 14.68 -2.816 1.326 1 95.56 93 ASP B N 1
ATOM 1839 C CA . ASP B 1 93 ? 13.914 -4.055 1.235 1 95.56 93 ASP B CA 1
ATOM 1840 C C . ASP B 1 93 ? 13.328 -4.441 2.592 1 95.56 93 ASP B C 1
ATOM 1842 O O . ASP B 1 93 ? 12.578 -5.41 2.697 1 95.56 93 ASP B O 1
ATOM 1846 N N . SER B 1 94 ? 13.602 -3.639 3.66 1 94.69 94 SER B N 1
ATOM 1847 C CA . SER B 1 94 ? 12.992 -3.891 4.961 1 94.69 94 SER B CA 1
ATOM 1848 C C . SER B 1 94 ? 11.75 -3.029 5.164 1 94.69 94 SER B C 1
ATOM 1850 O O . SER B 1 94 ? 10.977 -3.26 6.098 1 94.69 94 SER B O 1
ATOM 1852 N N . VAL B 1 95 ? 11.555 -2.057 4.32 1 96.19 95 VAL B N 1
ATOM 1853 C CA . VAL B 1 95 ? 10.461 -1.098 4.461 1 96.19 95 VAL B CA 1
ATOM 1854 C C . VAL B 1 95 ? 9.188 -1.676 3.861 1 96.19 95 VAL B C 1
ATOM 1856 O O . VAL B 1 95 ? 9.227 -2.328 2.814 1 96.19 95 VAL B O 1
ATOM 1859 N N . ASP B 1 96 ? 8.07 -1.405 4.473 1 96.31 96 ASP B N 1
ATOM 1860 C CA . ASP B 1 96 ? 6.816 -1.975 3.99 1 96.31 96 ASP B CA 1
ATOM 1861 C C . ASP B 1 96 ? 6.34 -1.259 2.729 1 96.31 96 ASP B C 1
ATOM 1863 O O . ASP B 1 96 ? 6.758 -0.133 2.451 1 96.31 96 ASP B O 1
ATOM 1867 N N . ALA B 1 97 ? 5.465 -1.885 1.984 1 98.12 97 ALA B N 1
ATOM 1868 C CA . ALA B 1 97 ? 5.012 -1.419 0.677 1 98.12 97 ALA B CA 1
ATOM 1869 C C . ALA B 1 97 ? 4.316 -0.064 0.788 1 98.12 97 ALA B C 1
ATOM 1871 O O . ALA B 1 97 ? 4.504 0.809 -0.063 1 98.12 97 ALA B O 1
ATOM 1872 N N . ALA B 1 98 ? 3.527 0.12 1.817 1 98.06 98 ALA B N 1
ATOM 1873 C CA . ALA B 1 98 ? 2.807 1.378 2 1 98.06 98 ALA B CA 1
ATOM 1874 C C . ALA B 1 98 ? 3.775 2.545 2.166 1 98.06 98 ALA B C 1
ATOM 1876 O O . ALA B 1 98 ? 3.646 3.566 1.487 1 98.06 98 ALA B O 1
ATOM 1877 N N . ASP B 1 99 ? 4.754 2.389 2.967 1 97.81 99 ASP B N 1
ATOM 1878 C CA . ASP B 1 99 ? 5.738 3.439 3.209 1 97.81 99 ASP B CA 1
ATOM 1879 C C . ASP B 1 99 ? 6.555 3.727 1.951 1 97.81 99 ASP B C 1
ATOM 1881 O O . ASP B 1 99 ? 6.867 4.883 1.658 1 97.81 99 ASP B O 1
ATOM 1885 N N . ILE B 1 100 ? 6.855 2.695 1.226 1 98.62 100 ILE B N 1
ATOM 1886 C CA . ILE B 1 100 ? 7.578 2.861 -0.029 1 98.62 100 ILE B CA 1
ATOM 1887 C C . ILE B 1 100 ? 6.746 3.697 -1 1 98.62 100 ILE B C 1
ATOM 1889 O O . ILE B 1 100 ? 7.258 4.633 -1.617 1 98.62 100 ILE B O 1
ATOM 1893 N N . LEU B 1 101 ? 5.465 3.391 -1.132 1 98.81 101 LEU B N 1
ATOM 1894 C CA . LEU B 1 101 ? 4.586 4.109 -2.047 1 98.81 101 LEU B CA 1
ATOM 1895 C C . LEU B 1 101 ? 4.426 5.562 -1.612 1 98.81 101 LEU B C 1
ATOM 1897 O O . LEU B 1 101 ? 4.438 6.473 -2.447 1 98.81 101 LEU B O 1
ATOM 1901 N N . ILE B 1 102 ? 4.305 5.773 -0.347 1 98.75 102 ILE B N 1
ATOM 1902 C CA . ILE B 1 102 ? 4.137 7.121 0.188 1 98.75 102 ILE B CA 1
ATOM 1903 C C . ILE B 1 102 ? 5.383 7.953 -0.101 1 98.75 102 ILE B C 1
ATOM 1905 O O . ILE B 1 102 ? 5.289 9.047 -0.663 1 98.75 102 ILE B O 1
ATOM 1909 N N . ALA B 1 103 ? 6.512 7.422 0.224 1 98.69 103 ALA B N 1
ATOM 1910 C CA . ALA B 1 103 ? 7.77 8.133 0.008 1 98.69 103 ALA B CA 1
ATOM 1911 C C . ALA B 1 103 ? 8.016 8.367 -1.479 1 98.69 103 ALA B C 1
ATOM 1913 O O . ALA B 1 103 ? 8.43 9.461 -1.88 1 98.69 103 ALA B O 1
ATOM 1914 N N . THR B 1 104 ? 7.77 7.352 -2.273 1 98.88 104 THR B N 1
ATOM 1915 C CA . THR B 1 104 ? 7.984 7.465 -3.713 1 98.88 104 THR B CA 1
ATOM 1916 C C . THR B 1 104 ? 7.078 8.531 -4.312 1 98.88 104 THR B C 1
ATOM 1918 O O . THR B 1 104 ? 7.48 9.258 -5.223 1 98.88 104 THR B O 1
ATOM 1921 N N . THR B 1 105 ? 5.84 8.625 -3.82 1 98.81 105 THR B N 1
ATOM 1922 C CA . THR B 1 105 ? 4.918 9.656 -4.293 1 98.81 105 THR B CA 1
ATOM 1923 C C . THR B 1 105 ? 5.445 11.047 -3.967 1 98.81 105 THR B C 1
ATOM 1925 O O . THR B 1 105 ? 5.441 11.938 -4.82 1 98.81 105 THR B O 1
ATOM 1928 N N . ALA B 1 106 ? 5.93 11.219 -2.729 1 98.69 106 ALA B N 1
ATOM 1929 C CA . ALA B 1 106 ? 6.527 12.5 -2.359 1 98.69 106 ALA B CA 1
ATOM 1930 C C . ALA B 1 106 ? 7.695 12.844 -3.275 1 98.69 106 ALA B C 1
ATOM 1932 O O . ALA B 1 106 ? 7.805 13.969 -3.758 1 98.69 106 ALA B O 1
ATOM 1933 N N . MET B 1 107 ? 8.531 11.906 -3.539 1 98.62 107 MET B N 1
ATOM 1934 C CA . MET B 1 107 ? 9.695 12.094 -4.395 1 98.62 107 MET B CA 1
ATOM 1935 C C . MET B 1 107 ? 9.281 12.445 -5.82 1 98.62 107 MET B C 1
ATOM 1937 O O . MET B 1 107 ? 9.891 13.297 -6.457 1 98.62 107 MET B O 1
ATOM 1941 N N . TYR B 1 108 ? 8.258 11.75 -6.312 1 98.62 108 TYR B N 1
ATOM 1942 C CA . TYR B 1 108 ? 7.758 11.969 -7.664 1 98.62 108 TYR B CA 1
ATOM 1943 C C . TYR B 1 108 ? 7.344 13.422 -7.863 1 98.62 108 TYR B C 1
ATOM 1945 O O . TYR B 1 108 ? 7.586 14.008 -8.922 1 98.62 108 TYR B O 1
ATOM 1953 N N . TYR B 1 109 ? 6.762 14.008 -6.867 1 98.25 109 TYR B N 1
ATOM 1954 C CA . TYR B 1 109 ? 6.277 15.383 -6.957 1 98.25 109 TYR B CA 1
ATOM 1955 C C . TYR B 1 109 ? 7.316 16.359 -6.43 1 98.25 109 TYR B C 1
ATOM 1957 O O . TYR B 1 109 ? 7.047 17.562 -6.312 1 98.25 109 TYR B O 1
ATOM 1965 N N . ASP B 1 110 ? 8.438 15.859 -6.074 1 98.25 110 ASP B N 1
ATOM 1966 C CA . ASP B 1 110 ? 9.539 16.656 -5.539 1 98.25 110 ASP B CA 1
ATOM 1967 C C . ASP B 1 110 ? 9.086 17.453 -4.309 1 98.25 110 ASP B C 1
ATOM 1969 O O . ASP B 1 110 ? 9.297 18.656 -4.23 1 98.25 110 ASP B O 1
ATOM 1973 N N . LEU B 1 111 ? 8.406 16.781 -3.406 1 98.5 111 LEU B N 1
ATOM 1974 C CA . LEU B 1 111 ? 7.918 17.359 -2.158 1 98.5 111 LEU B CA 1
ATOM 1975 C C . LEU B 1 111 ? 8.531 16.656 -0.956 1 98.5 111 LEU B C 1
ATOM 1977 O O . LEU B 1 111 ? 8.805 15.453 -1.006 1 98.5 111 LEU B O 1
ATOM 1981 N N . PRO B 1 112 ? 8.781 17.391 0.114 1 98.31 112 PRO B N 1
ATOM 1982 C CA . PRO B 1 112 ? 9.195 16.703 1.345 1 98.31 112 PRO B CA 1
ATOM 1983 C C . PRO B 1 112 ? 8.086 15.867 1.966 1 98.31 112 PRO B C 1
ATOM 1985 O O . PRO B 1 112 ? 6.902 16.188 1.792 1 98.31 112 PRO B O 1
ATOM 1988 N N . LEU B 1 113 ? 8.516 14.852 2.613 1 98.5 113 LEU B N 1
ATOM 1989 C CA . LEU B 1 113 ? 7.609 13.984 3.359 1 98.5 113 LEU B CA 1
ATOM 1990 C C . LEU B 1 113 ? 7.637 14.32 4.848 1 98.5 113 LEU B C 1
ATOM 1992 O O . LEU B 1 113 ? 8.664 14.156 5.508 1 98.5 113 LEU B O 1
ATOM 1996 N N . PHE B 1 114 ? 6.508 14.82 5.336 1 98.38 114 PHE B N 1
ATOM 1997 C CA . PHE B 1 114 ? 6.348 15.094 6.762 1 98.38 114 PHE B CA 1
ATOM 1998 C C . PHE B 1 114 ? 5.91 13.844 7.512 1 98.38 114 PHE B C 1
ATOM 2000 O O . PHE B 1 114 ? 4.797 13.352 7.309 1 98.38 114 PHE B O 1
ATOM 2007 N N . THR B 1 115 ? 6.789 13.383 8.344 1 97.31 115 THR B N 1
ATOM 2008 C CA . THR B 1 115 ? 6.52 12.156 9.086 1 97.31 115 THR B CA 1
ATOM 2009 C C . THR B 1 115 ? 7.078 12.25 10.508 1 97.31 115 THR B C 1
ATOM 2011 O O . THR B 1 115 ? 8.039 12.984 10.75 1 97.31 115 THR B O 1
ATOM 2014 N N . ASP B 1 116 ? 6.352 11.531 11.375 1 92.69 116 ASP B N 1
ATOM 2015 C CA . ASP B 1 116 ? 6.844 11.398 12.742 1 92.69 116 ASP B CA 1
ATOM 2016 C C . ASP B 1 116 ? 7.664 10.125 12.914 1 92.69 116 ASP B C 1
ATOM 2018 O O . ASP B 1 116 ? 8.195 9.859 14 1 92.69 116 ASP B O 1
ATOM 2022 N N . ASN B 1 117 ? 7.785 9.281 11.922 1 88.12 117 ASN B N 1
ATOM 2023 C CA . ASN B 1 117 ? 8.57 8.055 11.914 1 88.12 117 ASN B CA 1
ATOM 2024 C C . ASN B 1 117 ? 9.703 8.117 10.898 1 88.12 117 ASN B C 1
ATOM 2026 O O . ASN B 1 117 ? 9.648 7.473 9.852 1 88.12 117 ASN B O 1
ATOM 2030 N N . THR B 1 118 ? 10.766 8.68 11.242 1 90.88 118 THR B N 1
ATOM 2031 C CA . THR B 1 118 ? 11.852 8.906 10.297 1 90.88 118 THR B CA 1
ATOM 2032 C C . THR B 1 118 ? 12.672 7.633 10.109 1 90.88 118 THR B C 1
ATOM 2034 O O . THR B 1 118 ? 13.289 7.438 9.062 1 90.88 118 THR B O 1
ATOM 2037 N N . LYS B 1 119 ? 12.656 6.797 11.062 1 90.12 119 LYS B N 1
ATOM 2038 C CA . LYS B 1 119 ? 13.477 5.59 11.039 1 90.12 119 LYS B CA 1
ATOM 2039 C C . LYS B 1 119 ? 13.156 4.73 9.82 1 90.12 119 LYS B C 1
ATOM 2041 O O . LYS B 1 119 ? 14.062 4.289 9.109 1 90.12 119 LYS B O 1
ATOM 2046 N N . HIS B 1 120 ? 11.922 4.543 9.547 1 89.56 120 HIS B N 1
ATOM 2047 C CA . HIS B 1 120 ? 11.516 3.689 8.43 1 89.56 120 HIS B CA 1
ATOM 2048 C C . HIS B 1 120 ? 11.828 4.344 7.09 1 89.56 120 HIS B C 1
ATOM 2050 O O . HIS B 1 120 ? 12.328 3.691 6.176 1 89.56 120 HIS B O 1
ATOM 2056 N N . PHE B 1 121 ? 11.672 5.664 7.004 1 95.88 121 PHE B N 1
ATOM 2057 C CA . PHE B 1 121 ? 11.75 6.344 5.715 1 95.88 121 PHE B CA 1
ATOM 2058 C C . PHE B 1 121 ? 13.188 6.691 5.367 1 95.88 121 PHE B C 1
ATOM 2060 O O . PHE B 1 121 ? 13.523 6.879 4.195 1 95.88 121 PHE B O 1
ATOM 2067 N N . LYS B 1 122 ? 14.008 6.73 6.363 1 95 122 LYS B N 1
ATOM 2068 C CA . LYS B 1 122 ? 15.414 7.047 6.148 1 95 122 LYS B CA 1
ATOM 2069 C C . LYS B 1 122 ? 16.094 6.004 5.258 1 95 122 LYS B C 1
ATOM 2071 O O . LYS B 1 122 ? 17.109 6.285 4.617 1 95 122 LYS B O 1
ATOM 2076 N N . GLN B 1 123 ? 15.547 4.867 5.219 1 95.5 123 GLN B N 1
ATOM 2077 C CA . GLN B 1 123 ? 16.094 3.779 4.41 1 95.5 123 GLN B CA 1
ATOM 2078 C C . GLN B 1 123 ? 15.789 3.992 2.93 1 95.5 123 GLN B C 1
ATOM 2080 O O . GLN B 1 123 ? 16.359 3.307 2.072 1 95.5 123 GLN B O 1
ATOM 2085 N N . ILE B 1 124 ? 14.922 4.875 2.592 1 97.38 124 ILE B N 1
ATOM 2086 C CA . ILE B 1 124 ? 14.547 5.145 1.207 1 97.38 124 ILE B CA 1
ATOM 2087 C C . ILE B 1 124 ? 15.391 6.297 0.663 1 97.38 124 ILE B C 1
ATOM 2089 O O . ILE B 1 124 ? 15.109 7.465 0.944 1 97.38 124 ILE B O 1
ATOM 2093 N N . LYS B 1 125 ? 16.312 5.969 -0.182 1 96 125 LYS B N 1
ATOM 2094 C CA . LYS B 1 125 ? 17.25 6.957 -0.705 1 96 125 LYS B CA 1
ATOM 2095 C C . LYS B 1 125 ? 16.531 8.016 -1.54 1 96 125 LYS B C 1
ATOM 2097 O O . LYS B 1 125 ? 15.703 7.68 -2.391 1 96 125 LYS B O 1
ATOM 2102 N N . GLY B 1 126 ? 16.828 9.242 -1.221 1 96.38 126 GLY B N 1
ATOM 2103 C CA . GLY B 1 126 ? 16.312 10.32 -2.045 1 96.38 126 GLY B CA 1
ATOM 2104 C C . GLY B 1 126 ? 15.102 11.008 -1.447 1 96.38 126 GLY B C 1
ATOM 2105 O O . GLY B 1 126 ? 14.719 12.094 -1.878 1 96.38 126 GLY B O 1
ATOM 2106 N N . VAL B 1 127 ? 14.5 10.391 -0.501 1 97.38 127 VAL B N 1
ATOM 2107 C CA . VAL B 1 127 ? 13.32 11.008 0.107 1 97.38 127 VAL B CA 1
ATOM 2108 C C . VAL B 1 127 ? 13.75 12.188 0.973 1 97.38 127 VAL B C 1
ATOM 2110 O O . VAL B 1 127 ? 14.734 12.109 1.706 1 97.38 127 VAL B O 1
ATOM 2113 N N . LYS B 1 128 ? 13.133 13.336 0.772 1 97.62 128 LYS B N 1
ATOM 2114 C CA . LYS B 1 128 ? 13.312 14.492 1.644 1 97.62 128 LYS B CA 1
ATOM 2115 C C . LYS B 1 128 ? 12.367 14.438 2.842 1 97.62 128 LYS B C 1
ATOM 2117 O O . LYS B 1 128 ? 11.148 14.469 2.68 1 97.62 128 LYS B O 1
ATOM 2122 N N . LEU B 1 129 ? 12.977 14.406 4.016 1 97.5 129 LEU B N 1
ATOM 2123 C CA . LEU B 1 129 ? 12.148 14.242 5.203 1 97.5 129 LEU B CA 1
ATOM 2124 C C . LEU B 1 129 ? 11.961 15.578 5.918 1 97.5 129 LEU B C 1
ATOM 2126 O O . LEU B 1 129 ? 12.891 16.375 6.012 1 97.5 129 LEU B O 1
ATOM 2130 N N . HIS B 1 130 ? 10.734 15.82 6.262 1 96.81 130 HIS B N 1
ATOM 2131 C CA . HIS B 1 130 ? 10.336 16.938 7.117 1 96.81 130 HIS B CA 1
ATOM 2132 C C . HIS B 1 130 ? 9.852 16.438 8.477 1 96.81 130 HIS B C 1
ATOM 2134 O O . HIS B 1 130 ? 9.078 15.477 8.555 1 96.81 130 HIS B O 1
ATOM 2140 N N . THR B 1 131 ? 10.375 17.016 9.586 1 93.06 131 THR B N 1
ATOM 2141 C CA . THR B 1 131 ? 9.961 16.656 10.938 1 93.06 131 THR B CA 1
ATOM 2142 C C . THR B 1 131 ? 9.602 17.906 11.742 1 93.06 131 THR B C 1
ATOM 2144 O O . THR B 1 131 ? 10.008 19.016 11.391 1 93.06 131 THR B O 1
ATOM 2147 N N . ALA B 1 132 ? 8.695 17.609 12.703 1 89.19 132 ALA B N 1
ATOM 2148 C CA . ALA B 1 132 ? 8.383 18.703 13.609 1 89.19 132 ALA B CA 1
ATOM 2149 C C . ALA B 1 132 ? 9.531 18.969 14.578 1 89.19 132 ALA B C 1
ATOM 2151 O O . ALA B 1 132 ? 10.188 18.047 15.047 1 89.19 132 ALA B O 1
ATOM 2152 N N . LYS B 1 133 ? 9.906 20.219 14.688 1 77.88 133 LYS B N 1
ATOM 2153 C CA . LYS B 1 133 ? 10.945 20.594 15.641 1 77.88 133 LYS B CA 1
ATOM 2154 C C . LYS B 1 133 ? 10.461 20.406 17.078 1 77.88 133 LYS B C 1
ATOM 2156 O O . LYS B 1 133 ? 9.344 20.781 17.422 1 77.88 133 LYS B O 1
ATOM 2161 N N . LYS B 1 134 ? 11.203 19.453 17.812 1 65.94 134 LYS B N 1
ATOM 2162 C CA . LYS B 1 134 ? 10.859 19.234 19.203 1 65.94 134 LYS B CA 1
ATOM 2163 C C . LYS B 1 134 ? 10.812 20.547 19.984 1 65.94 134 LYS B C 1
ATOM 2165 O O . LYS B 1 134 ? 11.703 21.375 19.859 1 65.94 134 LYS B O 1
ATOM 2170 N N . ILE B 1 135 ? 9.547 20.906 20.375 1 58.47 135 ILE B N 1
ATOM 2171 C CA . ILE B 1 135 ? 9.414 22.062 21.25 1 58.47 135 ILE B CA 1
ATOM 2172 C C . ILE B 1 135 ? 10.141 21.812 22.562 1 58.47 135 ILE B C 1
ATOM 2174 O O . ILE B 1 135 ? 9.945 20.781 23.203 1 58.47 135 ILE B O 1
ATOM 2178 N N . LYS B 1 136 ? 11.406 22.453 22.672 1 47.84 136 LYS B N 1
ATOM 2179 C CA . LYS B 1 136 ? 12.07 22.5 23.969 1 47.84 136 LYS B CA 1
ATOM 2180 C C . LYS B 1 136 ? 11.156 23.094 25.031 1 47.84 136 LYS B C 1
ATOM 2182 O O . LYS B 1 136 ? 10.312 23.938 24.734 1 47.84 136 LYS B O 1
#

Organism: Capnocytophaga canimorsus (strain 5) (NCBI:txid860228)